Protein AF-A0A9E5RCG9-F1 (afdb_monomer_lite)

Secondary structure (DSSP, 8-state):
-HHHHHHHHHHHHHHHHHHHHHHHSPTT-STTHHHHHHHHHHHHHHSS-----TT----TTGGGGGS-THHHHHHHHHHHHTT-S-TTTTHHHH--B-TT--SSPPSS-----SB-TTSS-HHHHHHHHTTTGGGHHHHHHHHHHHHHHHHHHHHH-TT-HHHHHHHHHHHHT-HHHHHHTTSS-GGG-

pLDDT: mean 87.57, std 8.41, range [52.44, 97.81]

Sequence (189 aa):
MKTRAALLFLLLVYGALASFYATLTPVFEKPDEYLHFAFAMHLHETGQLPVQRAGELDHLAAQQGSQPPLYYGSLVLLWQLVGMREPGAGFQAQLAYNPHYNHTPSPWPDNENQFLRGRCDSACQKRAARPSGGGRWGHAFGALTLLAAFAAVRIAFPTRPNLALLSVLALSANPQFLHIATAVSNDIS

Foldseek 3Di:
DVLVVLLVVLLVLLVVLLLVLLVVAAQPQAPLQLLLLLQLVCCLVPVDQDDDDVPPQPRSNGPVSPPDCPLSVVLSVVCVVVVPDCQCQLSVLFQAADPPADPDDDPDPDPNGRTDPDSDDPVSSCSNCVSQVSLPVLSVLLSVVLVVQLVVCCVVCVPCSVVSSVSSNVQSPDPVNSNRSRGSDPVSD

Radius of gyration: 18.65 Å; chains: 1; bounding box: 50×34×46 Å

Structure (mmCIF, N/CA/C/O backbone):
data_AF-A0A9E5RCG9-F1
#
_entry.id   AF-A0A9E5RCG9-F1
#
loop_
_atom_site.group_PDB
_atom_site.id
_atom_site.type_symbol
_atom_site.label_atom_id
_atom_site.label_alt_id
_atom_site.label_comp_id
_atom_site.label_asym_id
_atom_site.label_entity_id
_atom_site.label_seq_id
_atom_site.pdbx_PDB_ins_code
_atom_site.Cartn_x
_atom_site.Cartn_y
_atom_site.Cartn_z
_atom_site.occupancy
_atom_site.B_iso_or_equiv
_atom_site.auth_seq_id
_atom_site.auth_comp_id
_atom_site.auth_asym_id
_atom_site.auth_atom_id
_atom_site.pdbx_PDB_model_num
ATOM 1 N N . MET A 1 1 ? -21.420 11.571 22.003 1.00 62.53 1 MET A N 1
ATOM 2 C CA . MET A 1 1 ? -20.232 12.436 21.787 1.00 62.53 1 MET A CA 1
ATOM 3 C C . MET A 1 1 ? -18.912 11.716 22.079 1.00 62.53 1 MET A C 1
ATOM 5 O O . MET A 1 1 ? -18.070 11.705 21.193 1.00 62.53 1 MET A O 1
ATOM 9 N N . LYS A 1 2 ? -18.746 11.037 23.228 1.00 85.06 2 LYS A N 1
ATOM 10 C CA . LYS A 1 2 ? -17.486 10.354 23.611 1.00 85.06 2 LYS A CA 1
ATOM 11 C C . LYS A 1 2 ? -16.959 9.326 22.588 1.00 85.06 2 LYS A C 1
ATOM 13 O O . LYS A 1 2 ? -15.793 9.382 22.228 1.00 85.06 2 LYS A O 1
ATOM 18 N N . THR A 1 3 ? -17.813 8.451 22.048 1.00 89.75 3 THR A N 1
ATOM 19 C CA . THR A 1 3 ? -17.394 7.408 21.084 1.00 89.75 3 THR A CA 1
ATOM 20 C C . THR A 1 3 ? -16.872 7.974 19.764 1.00 89.75 3 THR A C 1
ATOM 22 O O . THR A 1 3 ? -15.918 7.445 19.213 1.00 89.75 3 THR A O 1
ATOM 25 N N . ARG A 1 4 ? -17.469 9.066 19.264 1.00 92.62 4 ARG A N 1
ATOM 26 C CA . ARG A 1 4 ? -17.016 9.706 18.019 1.00 92.62 4 ARG A CA 1
ATOM 27 C C . ARG A 1 4 ? -15.642 10.344 18.201 1.00 92.62 4 ARG A C 1
ATOM 29 O O . ARG A 1 4 ? -14.783 10.144 17.358 1.00 92.62 4 ARG A O 1
ATOM 36 N N . ALA A 1 5 ? -15.429 11.048 19.315 1.00 94.81 5 ALA A N 1
ATOM 37 C CA . ALA A 1 5 ? -14.127 11.626 19.643 1.00 94.81 5 ALA A CA 1
ATOM 38 C C . ALA A 1 5 ? -13.049 10.541 19.810 1.00 94.81 5 ALA A C 1
ATOM 40 O O . ALA A 1 5 ? -11.957 10.686 19.276 1.00 94.81 5 ALA A O 1
ATOM 41 N N . ALA A 1 6 ? -13.379 9.428 20.476 1.00 95.50 6 ALA A N 1
ATOM 42 C CA . ALA A 1 6 ? -12.469 8.294 20.625 1.00 95.50 6 ALA A CA 1
ATOM 43 C C . ALA A 1 6 ? -12.123 7.635 19.280 1.00 95.50 6 ALA A C 1
ATOM 45 O O . ALA A 1 6 ? -10.958 7.365 19.019 1.00 95.50 6 ALA A O 1
ATOM 46 N N . LEU A 1 7 ? -13.111 7.421 18.405 1.00 96.12 7 LEU A N 1
ATOM 47 C CA . LEU A 1 7 ? -12.867 6.895 17.060 1.00 96.12 7 LEU A CA 1
ATOM 48 C C . LEU A 1 7 ? -11.964 7.834 16.254 1.00 96.12 7 LEU A C 1
ATOM 50 O O . LEU A 1 7 ? -11.007 7.381 15.638 1.00 96.12 7 LEU A O 1
ATOM 54 N N . LEU A 1 8 ? -12.240 9.140 16.291 1.00 96.81 8 LEU A N 1
ATOM 55 C CA . LEU A 1 8 ? -11.437 10.134 15.581 1.00 96.81 8 LEU A CA 1
ATOM 56 C C . LEU A 1 8 ? -9.991 10.141 16.092 1.00 96.81 8 LEU A C 1
ATOM 58 O O . LEU A 1 8 ? -9.061 10.147 15.295 1.00 96.81 8 LEU A O 1
ATOM 62 N N . PHE A 1 9 ? -9.804 10.062 17.411 1.00 96.75 9 PHE A N 1
ATOM 63 C CA . PHE A 1 9 ? -8.488 9.918 18.026 1.00 96.75 9 PHE A CA 1
ATOM 64 C C . PHE A 1 9 ? -7.760 8.658 17.537 1.00 96.75 9 PHE A C 1
ATOM 66 O O . PHE A 1 9 ? -6.611 8.752 17.118 1.00 96.75 9 PHE A O 1
ATOM 73 N N . LEU A 1 10 ? -8.425 7.499 17.516 1.00 96.81 10 LEU A N 1
ATOM 74 C CA . LEU A 1 10 ? -7.824 6.252 17.029 1.00 96.81 10 LEU A CA 1
ATOM 75 C C . LEU A 1 10 ? -7.449 6.318 15.542 1.00 96.81 10 LEU A C 1
ATOM 77 O O . LEU A 1 10 ? -6.392 5.825 15.164 1.00 96.81 10 LEU A O 1
ATOM 81 N N . LEU A 1 11 ? -8.265 6.964 14.706 1.00 96.62 11 LEU A N 1
ATOM 82 C CA . LEU A 1 11 ? -7.944 7.175 13.291 1.00 96.62 11 LEU A CA 1
ATOM 83 C C . LEU A 1 11 ? -6.739 8.106 13.104 1.00 96.62 11 LEU A C 1
ATOM 85 O O . LEU A 1 11 ? -5.924 7.872 12.214 1.00 96.62 11 LEU A O 1
ATOM 89 N N . LEU A 1 12 ? -6.593 9.132 13.949 1.00 95.94 12 LEU A N 1
ATOM 90 C CA . LEU A 1 12 ? -5.412 10.001 13.943 1.00 95.94 12 LEU A CA 1
ATOM 91 C C . LEU A 1 12 ? -4.154 9.246 14.385 1.00 95.94 12 LEU A C 1
ATOM 93 O O . LEU A 1 12 ? -3.110 9.389 13.752 1.00 95.94 12 LEU A O 1
ATOM 97 N N . VAL A 1 13 ? -4.256 8.414 15.427 1.00 95.94 13 VAL A N 1
ATOM 98 C CA . VAL A 1 13 ? -3.158 7.540 15.872 1.00 95.94 13 VAL A CA 1
ATOM 99 C C . VAL A 1 13 ? -2.763 6.567 14.763 1.00 95.94 13 VAL A C 1
ATOM 101 O O . VAL A 1 13 ? -1.582 6.469 14.441 1.00 95.94 13 VAL A O 1
ATOM 104 N N . TYR A 1 14 ? -3.736 5.909 14.129 1.00 95.44 14 TYR A N 1
ATOM 105 C CA . TYR A 1 14 ? -3.502 5.070 12.955 1.00 95.44 14 TYR A CA 1
ATOM 106 C C . TYR A 1 14 ? -2.780 5.847 11.850 1.00 95.44 14 TYR A C 1
ATOM 108 O O . TYR A 1 14 ? -1.752 5.391 11.366 1.00 95.44 14 TYR A O 1
ATOM 116 N N . GLY A 1 15 ? -3.270 7.035 11.483 1.00 92.81 15 GLY A N 1
ATOM 117 C CA . GLY A 1 15 ? -2.661 7.850 10.433 1.00 92.81 15 GLY A CA 1
ATOM 118 C C . GLY A 1 15 ? -1.212 8.232 10.746 1.00 92.81 15 GLY A C 1
ATOM 119 O O . GLY A 1 15 ? -0.364 8.191 9.853 1.00 92.81 15 GLY A O 1
ATOM 120 N N . ALA A 1 16 ? -0.906 8.548 12.007 1.00 92.81 16 ALA A N 1
ATOM 121 C CA . ALA A 1 16 ? 0.453 8.839 12.456 1.00 92.81 16 ALA A CA 1
ATOM 122 C C . ALA A 1 16 ? 1.361 7.600 12.387 1.00 92.81 16 ALA A C 1
ATOM 124 O O . ALA A 1 16 ? 2.457 7.677 11.833 1.00 92.81 16 ALA A O 1
ATOM 125 N N . LEU A 1 17 ? 0.893 6.454 12.891 1.00 92.94 17 LEU A N 1
ATOM 126 C CA . LEU A 1 17 ? 1.644 5.197 12.860 1.00 92.94 17 LEU A CA 1
ATOM 127 C C . LEU A 1 17 ? 1.865 4.705 11.429 1.00 92.94 17 LEU A C 1
ATOM 129 O O . LEU A 1 17 ? 2.992 4.389 11.066 1.00 92.94 17 LEU A O 1
ATOM 133 N N . ALA A 1 18 ? 0.827 4.692 10.597 1.00 89.38 18 ALA A N 1
ATOM 134 C CA . ALA A 1 18 ? 0.928 4.303 9.197 1.00 89.38 18 ALA A CA 1
ATOM 135 C C . ALA A 1 18 ? 1.913 5.217 8.449 1.00 89.38 18 ALA A C 1
ATOM 137 O O . ALA A 1 18 ? 2.819 4.732 7.779 1.00 89.38 18 ALA A O 1
ATOM 138 N N . SER A 1 19 ? 1.841 6.536 8.661 1.00 87.50 19 SER A N 1
ATOM 139 C CA . SER A 1 19 ? 2.808 7.473 8.069 1.00 87.50 19 SER A CA 1
ATOM 140 C C . SER A 1 19 ? 4.242 7.199 8.522 1.00 87.50 19 SER A C 1
ATOM 142 O O . SER A 1 19 ? 5.163 7.287 7.716 1.00 87.50 19 SER A O 1
ATOM 144 N N . PHE A 1 20 ? 4.442 6.830 9.788 1.00 88.44 20 PHE A N 1
ATOM 145 C CA . PHE A 1 20 ? 5.753 6.426 10.284 1.00 88.44 20 PHE A CA 1
ATOM 146 C C . PHE A 1 20 ? 6.250 5.150 9.584 1.00 88.44 20 PHE A C 1
ATOM 148 O O . PHE A 1 20 ? 7.341 5.160 9.014 1.00 88.44 20 PHE A O 1
ATOM 155 N N . TYR A 1 21 ? 5.428 4.097 9.507 1.00 86.88 21 TYR A N 1
ATOM 156 C CA . TYR A 1 21 ? 5.746 2.860 8.777 1.00 86.88 21 TYR A CA 1
ATOM 157 C C . TYR A 1 21 ? 6.054 3.102 7.293 1.00 86.88 21 TYR A C 1
ATOM 159 O O . TYR A 1 21 ? 7.003 2.527 6.760 1.00 86.88 21 TYR A O 1
ATOM 167 N N . ALA A 1 22 ? 5.317 4.005 6.642 1.00 83.94 22 ALA A N 1
ATOM 168 C CA . ALA A 1 22 ? 5.547 4.383 5.252 1.00 83.94 22 ALA A CA 1
ATOM 169 C C . ALA A 1 22 ? 6.943 4.989 5.018 1.00 83.94 22 ALA A C 1
ATOM 171 O O . ALA A 1 22 ? 7.461 4.895 3.908 1.00 83.94 22 ALA A O 1
ATOM 172 N N . THR A 1 23 ? 7.554 5.596 6.045 1.00 83.50 23 THR A N 1
ATOM 173 C CA . THR A 1 23 ? 8.919 6.148 5.977 1.00 83.50 23 THR A CA 1
ATOM 174 C C . THR A 1 23 ? 10.019 5.177 6.395 1.00 83.50 23 THR A C 1
ATOM 176 O O . THR A 1 23 ? 11.164 5.369 5.992 1.00 83.50 23 THR A O 1
ATOM 179 N N . LEU A 1 24 ? 9.694 4.154 7.193 1.00 86.31 24 LEU A N 1
ATOM 180 C CA . LEU A 1 24 ? 10.673 3.180 7.679 1.00 86.31 24 LEU A CA 1
ATOM 181 C C . LEU A 1 24 ? 11.081 2.183 6.599 1.00 86.31 24 LEU A C 1
ATOM 183 O O . LEU A 1 24 ? 12.259 1.857 6.476 1.00 86.31 24 LEU A O 1
ATOM 187 N N . THR A 1 25 ? 10.111 1.688 5.832 1.00 83.94 25 THR A N 1
ATOM 188 C CA . THR A 1 25 ? 10.390 0.734 4.759 1.00 83.94 25 THR A CA 1
ATOM 189 C C . THR A 1 25 ? 10.691 1.493 3.474 1.00 83.94 25 THR A C 1
ATOM 191 O O . THR A 1 25 ? 9.859 2.305 3.049 1.00 83.94 25 THR A O 1
ATOM 194 N N . PRO A 1 26 ? 11.846 1.253 2.834 1.00 84.12 26 PRO A N 1
ATOM 195 C CA . PRO A 1 26 ? 12.131 1.882 1.562 1.00 84.12 26 PRO A CA 1
ATOM 196 C C . PRO A 1 26 ? 11.082 1.516 0.505 1.00 84.12 26 PRO A C 1
ATOM 198 O O . PRO A 1 26 ? 10.460 0.458 0.551 1.00 84.12 26 PRO A O 1
ATOM 201 N N . VAL A 1 27 ? 10.868 2.423 -0.447 1.00 83.62 27 VAL A N 1
ATOM 202 C CA . VAL A 1 27 ? 9.924 2.203 -1.551 1.00 83.62 27 VAL A CA 1
ATOM 203 C C . VAL A 1 27 ? 10.305 0.930 -2.300 1.00 83.62 27 VAL A C 1
ATOM 205 O O . VAL A 1 27 ? 11.484 0.754 -2.599 1.00 83.62 27 VAL A O 1
ATOM 208 N N . PHE A 1 28 ? 9.307 0.109 -2.620 1.00 87.44 28 PHE A N 1
ATOM 209 C CA . PHE A 1 28 ? 9.414 -1.165 -3.331 1.00 87.44 28 PHE A CA 1
ATOM 210 C C . PHE A 1 28 ? 10.006 -2.331 -2.534 1.00 87.44 28 PHE A C 1
ATOM 212 O O . PHE A 1 28 ? 10.046 -3.433 -3.061 1.00 87.44 28 PHE A O 1
ATOM 219 N N . GLU A 1 29 ? 10.379 -2.127 -1.268 1.00 88.69 29 GLU A N 1
ATOM 220 C CA . GLU A 1 29 ? 10.846 -3.205 -0.376 1.00 88.69 29 GLU A CA 1
ATOM 221 C C . GLU A 1 29 ? 9.700 -3.890 0.384 1.00 88.69 29 GLU A C 1
ATOM 223 O O . GLU A 1 29 ? 9.903 -4.908 1.044 1.00 88.69 29 GLU A O 1
ATOM 228 N N . LYS A 1 30 ? 8.479 -3.337 0.337 1.00 88.69 30 LYS A N 1
ATOM 229 C CA . LYS A 1 30 ? 7.314 -4.036 0.892 1.00 88.69 30 LYS A CA 1
ATOM 230 C C . LYS A 1 30 ? 6.936 -5.222 0.002 1.00 88.69 30 LYS A C 1
ATOM 232 O O . LYS A 1 30 ? 7.131 -5.127 -1.213 1.00 88.69 30 LYS A O 1
ATOM 237 N N . PRO A 1 31 ? 6.353 -6.294 0.575 1.00 87.62 31 PRO A N 1
ATOM 238 C CA . PRO A 1 31 ? 5.983 -7.486 -0.181 1.00 87.62 31 PRO A CA 1
ATOM 239 C C . PRO A 1 31 ? 5.219 -7.138 -1.461 1.00 87.62 31 PRO A C 1
ATOM 241 O O . PRO A 1 31 ? 4.219 -6.422 -1.409 1.00 87.62 31 PRO A O 1
ATOM 244 N N . ASP A 1 32 ? 5.743 -7.608 -2.595 1.00 89.56 32 ASP A N 1
ATOM 245 C CA . ASP A 1 32 ? 5.192 -7.461 -3.948 1.00 89.56 32 ASP A CA 1
ATOM 246 C C . ASP A 1 32 ? 4.885 -6.023 -4.418 1.00 89.56 32 ASP A C 1
ATOM 248 O O . ASP A 1 32 ? 4.302 -5.825 -5.487 1.00 89.56 32 ASP A O 1
ATOM 252 N N . GLU A 1 33 ? 5.320 -4.994 -3.685 1.00 90.38 33 GLU A N 1
ATOM 253 C CA . GLU A 1 33 ? 4.922 -3.603 -3.929 1.00 90.38 33 GLU A CA 1
ATOM 254 C C . GLU A 1 33 ? 5.307 -3.130 -5.338 1.00 90.38 33 GLU A C 1
ATOM 256 O O . GLU A 1 33 ? 4.524 -2.466 -6.022 1.00 90.38 33 GLU A O 1
ATOM 261 N N . T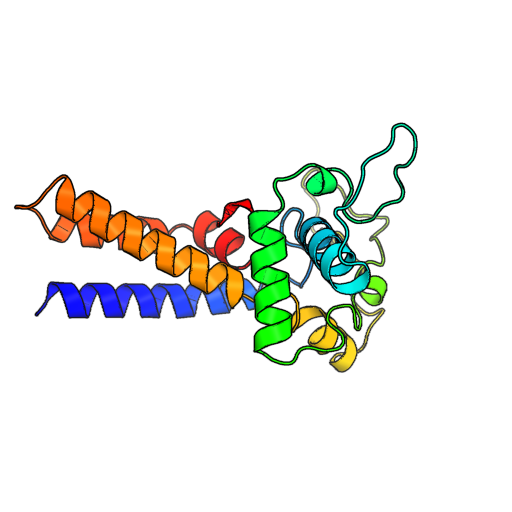YR A 1 34 ? 6.497 -3.509 -5.811 1.00 90.69 34 TYR A N 1
ATOM 262 C CA . TYR A 1 34 ? 6.958 -3.160 -7.155 1.00 90.69 34 TYR A CA 1
ATOM 263 C C . TYR A 1 34 ? 6.173 -3.866 -8.266 1.00 90.69 34 TYR A C 1
ATOM 265 O O . TYR A 1 34 ? 5.995 -3.286 -9.337 1.00 90.69 34 TYR A O 1
ATOM 273 N N . LEU A 1 35 ? 5.674 -5.081 -8.018 1.00 92.88 35 LEU A N 1
ATOM 274 C CA . LEU A 1 35 ? 4.880 -5.853 -8.977 1.00 92.88 35 LEU A CA 1
ATOM 275 C C . LEU A 1 35 ? 3.506 -5.210 -9.163 1.00 92.88 35 LEU A C 1
ATOM 277 O O . LEU A 1 35 ? 3.064 -4.969 -10.289 1.00 92.88 35 LEU A O 1
ATOM 281 N N . HIS A 1 36 ? 2.851 -4.867 -8.052 1.00 93.06 36 HIS A N 1
ATOM 282 C CA . HIS A 1 36 ? 1.572 -4.164 -8.075 1.00 93.06 36 HIS A CA 1
ATOM 283 C C . HIS A 1 36 ? 1.698 -2.778 -8.702 1.00 93.06 36 HIS A C 1
ATOM 285 O O . HIS A 1 36 ? 0.843 -2.349 -9.483 1.00 93.06 36 HIS A O 1
ATOM 291 N N . PHE A 1 37 ? 2.791 -2.083 -8.394 1.00 91.81 37 PHE A N 1
ATOM 292 C CA . PHE A 1 37 ? 3.094 -0.806 -9.010 1.00 91.81 37 PHE A CA 1
ATOM 293 C C . PHE A 1 37 ? 3.305 -0.942 -10.524 1.00 91.81 37 PHE A C 1
ATOM 295 O O . PHE A 1 37 ? 2.725 -0.172 -11.287 1.00 91.81 37 PHE A O 1
ATOM 302 N N . ALA A 1 38 ? 4.057 -1.953 -10.974 1.00 92.69 38 ALA A N 1
ATOM 303 C CA . ALA A 1 38 ? 4.258 -2.240 -12.392 1.00 92.69 38 ALA A CA 1
ATOM 304 C C . ALA A 1 38 ? 2.944 -2.558 -13.121 1.00 92.69 38 ALA A C 1
ATOM 306 O O . ALA A 1 38 ? 2.761 -2.115 -14.254 1.00 92.69 38 ALA A O 1
ATOM 307 N N . PHE A 1 39 ? 2.007 -3.264 -12.477 1.00 93.88 39 PHE A N 1
ATOM 308 C CA . PHE A 1 39 ? 0.662 -3.464 -13.023 1.00 93.88 39 PHE A CA 1
ATOM 309 C C . PHE A 1 39 ? -0.031 -2.120 -13.258 1.00 93.88 39 PHE A C 1
ATOM 311 O O . PHE A 1 39 ? -0.493 -1.844 -14.366 1.00 93.88 39 PHE A O 1
ATOM 318 N N . ALA A 1 40 ? -0.115 -1.275 -12.226 1.00 93.19 40 ALA A N 1
ATOM 319 C CA . ALA A 1 40 ? -0.795 0.013 -12.325 1.00 93.19 40 ALA A CA 1
ATOM 320 C C . ALA A 1 40 ? -0.133 0.938 -13.356 1.00 93.19 40 ALA A C 1
ATOM 322 O O . ALA A 1 40 ? -0.834 1.635 -14.086 1.00 93.19 40 ALA A O 1
ATOM 323 N N . MET A 1 41 ? 1.198 0.908 -13.468 1.00 92.12 41 MET A N 1
ATOM 324 C CA . MET A 1 41 ? 1.907 1.626 -14.526 1.00 92.12 41 MET A CA 1
ATOM 325 C C . MET A 1 41 ? 1.536 1.116 -15.916 1.00 92.12 41 MET A C 1
ATOM 327 O O . MET A 1 41 ? 1.175 1.925 -16.763 1.00 92.12 41 MET A O 1
ATOM 331 N N . HIS A 1 42 ? 1.563 -0.201 -16.141 1.00 93.12 42 HIS A N 1
ATOM 332 C CA . HIS A 1 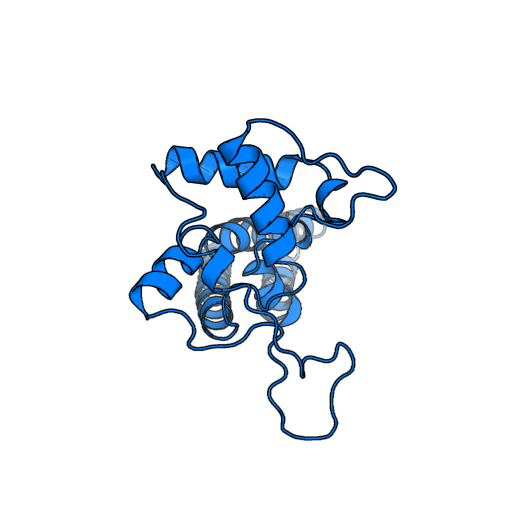42 ? 1.182 -0.782 -17.428 1.00 93.12 42 HIS A CA 1
ATOM 333 C C . HIS A 1 42 ? -0.240 -0.365 -17.821 1.00 93.12 42 HIS A C 1
ATOM 335 O O . HIS A 1 42 ? -0.474 0.059 -18.953 1.00 93.12 42 HIS A O 1
ATOM 341 N N . LEU A 1 43 ? -1.172 -0.410 -16.865 1.00 94.44 43 LEU A N 1
ATOM 342 C CA . LEU A 1 43 ? -2.548 0.031 -17.070 1.00 94.44 43 LEU A CA 1
ATOM 343 C C . LEU A 1 43 ? -2.640 1.533 -17.381 1.00 94.44 43 LEU A C 1
ATOM 345 O O . LEU A 1 43 ? -3.391 1.921 -18.272 1.00 94.44 43 LEU A O 1
ATOM 349 N N . HIS A 1 44 ? -1.880 2.378 -16.680 1.00 93.31 44 HIS A N 1
ATOM 350 C CA . HIS A 1 44 ? -1.839 3.823 -16.925 1.00 93.31 44 HIS A CA 1
ATOM 351 C C . HIS A 1 44 ? -1.264 4.167 -18.308 1.00 93.31 44 HIS A C 1
ATOM 353 O O . HIS A 1 44 ? -1.792 5.040 -18.991 1.00 93.31 44 HIS A O 1
ATOM 359 N N . GLU A 1 45 ? -0.184 3.500 -18.714 1.00 91.94 45 GLU A N 1
ATOM 360 C CA . GLU A 1 45 ? 0.548 3.787 -19.953 1.00 91.94 45 GLU A CA 1
ATOM 361 C C . GLU A 1 45 ? -0.161 3.248 -21.198 1.00 91.94 45 GLU A C 1
ATOM 363 O O . GLU A 1 45 ? -0.172 3.907 -22.237 1.00 91.94 45 GLU A O 1
ATOM 368 N N . THR A 1 46 ? -0.755 2.056 -21.109 1.00 93.38 46 THR A N 1
ATOM 369 C CA . THR A 1 46 ? -1.312 1.352 -22.276 1.00 93.38 46 THR A CA 1
ATOM 370 C C . THR A 1 46 ? -2.838 1.355 -22.321 1.00 93.38 46 THR A C 1
ATOM 372 O O . THR A 1 46 ? -3.420 1.127 -23.382 1.00 93.38 46 THR A O 1
ATOM 375 N N . GLY A 1 47 ? -3.504 1.569 -21.182 1.00 93.69 47 GLY A N 1
ATOM 376 C CA . GLY A 1 47 ? -4.943 1.341 -21.035 1.00 93.69 47 GLY A CA 1
ATOM 377 C C . GLY A 1 47 ? -5.349 -0.137 -21.097 1.00 93.69 47 GLY A C 1
ATOM 378 O O . GLY A 1 47 ? -6.540 -0.435 -21.176 1.00 93.69 47 GLY A O 1
ATOM 379 N N . GLN A 1 48 ? -4.387 -1.064 -21.084 1.00 94.00 48 GLN A N 1
ATOM 380 C CA . GLN A 1 48 ? -4.610 -2.503 -21.202 1.00 94.00 48 GLN A CA 1
ATOM 381 C C . GLN A 1 48 ? -4.250 -3.224 -19.901 1.00 94.00 48 GLN A C 1
ATOM 383 O O . GLN A 1 48 ? -3.498 -2.723 -19.064 1.00 94.00 48 GLN A O 1
ATOM 388 N N . LEU A 1 49 ? -4.823 -4.414 -19.716 1.00 93.81 49 LEU A N 1
ATOM 389 C CA . LEU A 1 49 ? -4.460 -5.290 -18.606 1.00 93.81 49 LEU A CA 1
ATOM 390 C C . LEU A 1 49 ? -3.172 -6.049 -18.951 1.00 93.81 49 LEU A C 1
ATOM 392 O O . LEU A 1 49 ? -3.058 -6.526 -20.084 1.00 93.81 49 LEU A O 1
ATOM 396 N N . PRO A 1 50 ? -2.245 -6.233 -17.992 1.00 90.69 50 PRO A N 1
ATOM 397 C CA . PRO A 1 50 ? -1.117 -7.133 -18.178 1.00 90.69 50 PRO A CA 1
ATOM 398 C C . PRO A 1 50 ? -1.613 -8.539 -18.529 1.00 90.69 50 PRO A C 1
ATOM 400 O O . PRO A 1 50 ? -2.449 -9.108 -17.829 1.00 90.69 50 PRO A O 1
ATOM 403 N N . VAL A 1 51 ? -1.087 -9.115 -19.607 1.00 85.69 51 VAL A N 1
ATOM 404 C CA . VAL A 1 51 ? -1.403 -10.487 -20.017 1.00 85.69 51 VAL A CA 1
ATOM 405 C C . VAL A 1 51 ? -0.209 -11.368 -19.694 1.00 85.69 51 VAL A C 1
ATOM 407 O O . VAL A 1 51 ? 0.866 -11.181 -20.258 1.00 85.69 51 VAL A O 1
ATOM 410 N N . GLN A 1 52 ? -0.397 -12.347 -18.811 1.00 83.12 52 GLN A N 1
ATOM 411 C CA . GLN A 1 52 ? 0.605 -13.387 -18.592 1.00 83.12 52 GLN A CA 1
ATOM 412 C C . GLN A 1 52 ? 0.531 -14.405 -19.732 1.00 83.12 52 GLN A C 1
ATOM 414 O O . GLN A 1 52 ? -0.519 -15.008 -19.965 1.00 83.12 52 GLN A O 1
ATOM 419 N N . ARG A 1 53 ? 1.643 -14.603 -20.446 1.00 81.69 53 ARG A N 1
ATOM 420 C CA . ARG A 1 53 ? 1.775 -15.650 -21.465 1.00 81.69 53 ARG A CA 1
ATOM 421 C C . ARG A 1 53 ? 2.746 -16.715 -20.985 1.00 81.69 53 ARG A C 1
ATOM 423 O O . ARG A 1 53 ? 3.773 -16.411 -20.384 1.00 81.69 53 ARG A O 1
ATOM 430 N N . ALA A 1 54 ? 2.427 -17.974 -21.268 1.00 80.31 54 ALA A N 1
ATOM 431 C CA . ALA A 1 54 ? 3.327 -19.077 -20.962 1.00 80.31 54 ALA A CA 1
ATOM 432 C C . ALA A 1 54 ? 4.670 -18.870 -21.685 1.00 80.31 54 ALA A C 1
ATOM 434 O O . ALA A 1 54 ? 4.696 -18.717 -22.904 1.00 80.31 54 ALA A O 1
ATOM 435 N N . GLY A 1 55 ? 5.768 -18.858 -20.926 1.00 76.75 55 GLY A N 1
ATOM 436 C CA . GLY A 1 55 ? 7.120 -18.629 -21.446 1.00 76.75 55 GLY A CA 1
ATOM 437 C C . GLY A 1 55 ? 7.569 -17.162 -21.501 1.00 76.75 55 GLY A C 1
ATOM 438 O O . GLY A 1 55 ? 8.753 -16.927 -21.712 1.00 76.75 55 GLY A O 1
ATOM 439 N N . GLU A 1 56 ? 6.684 -16.187 -21.255 1.00 75.69 56 GLU A N 1
ATOM 440 C CA . GLU A 1 56 ? 7.037 -14.762 -21.131 1.00 75.69 56 GLU A CA 1
ATOM 441 C C . GLU A 1 56 ? 7.127 -14.383 -19.644 1.00 75.69 56 GLU A C 1
ATOM 443 O O . GLU A 1 56 ? 6.136 -14.001 -19.023 1.00 75.69 56 GLU A O 1
ATOM 448 N N . LEU A 1 57 ? 8.320 -14.516 -19.055 1.00 68.50 57 LEU A N 1
ATOM 449 C CA . LEU A 1 57 ? 8.567 -14.199 -17.637 1.00 68.50 57 LEU A CA 1
ATOM 450 C C . LEU A 1 57 ? 9.005 -12.742 -17.400 1.00 68.50 57 LEU A C 1
ATOM 452 O O . LEU A 1 57 ? 9.130 -12.321 -16.253 1.00 68.50 57 LEU A O 1
ATOM 456 N N . ASP A 1 58 ? 9.210 -11.965 -18.466 1.00 73.50 58 ASP A N 1
ATOM 457 C CA . ASP A 1 58 ? 9.884 -10.661 -18.390 1.00 73.50 58 ASP A CA 1
ATOM 458 C C . ASP A 1 58 ? 8.954 -9.493 -18.021 1.00 73.50 58 ASP A C 1
ATOM 460 O O . ASP A 1 58 ? 9.419 -8.385 -17.744 1.00 73.50 58 ASP A O 1
ATOM 464 N N . HIS A 1 59 ? 7.631 -9.695 -18.014 1.00 81.62 59 HIS A N 1
ATOM 465 C CA . HIS A 1 59 ? 6.713 -8.618 -17.651 1.00 81.62 59 HIS A CA 1
ATOM 466 C C . HIS A 1 59 ? 6.844 -8.290 -16.159 1.00 81.62 59 HIS A C 1
ATOM 468 O O . HIS A 1 59 ? 6.590 -9.137 -15.308 1.00 81.62 59 HIS A O 1
ATOM 474 N N . LEU A 1 60 ? 7.146 -7.031 -15.826 1.00 87.50 60 LEU A N 1
ATOM 475 C CA . LEU A 1 60 ? 7.441 -6.610 -14.448 1.00 87.50 60 LEU A CA 1
ATOM 476 C C . LEU A 1 60 ? 6.296 -6.820 -13.452 1.00 87.50 60 LEU A C 1
ATOM 478 O O . LEU A 1 60 ? 6.559 -6.969 -12.270 1.00 87.50 60 LEU A O 1
ATOM 482 N N . ALA A 1 61 ? 5.037 -6.844 -13.895 1.00 88.31 61 ALA A N 1
ATOM 483 C CA . ALA A 1 61 ? 3.913 -7.205 -13.020 1.00 88.31 61 ALA A CA 1
ATOM 484 C C . ALA A 1 61 ? 3.916 -8.693 -12.602 1.00 88.31 61 ALA A C 1
ATOM 486 O O . ALA A 1 61 ? 3.252 -9.048 -11.631 1.00 88.31 61 ALA A O 1
ATOM 487 N N . ALA A 1 62 ? 4.645 -9.554 -13.325 1.00 89.25 62 ALA A N 1
ATOM 488 C CA . ALA A 1 62 ? 4.796 -10.988 -13.079 1.00 89.25 62 ALA A CA 1
ATOM 489 C C . ALA A 1 62 ? 3.467 -11.663 -12.681 1.00 89.25 62 ALA A C 1
ATOM 491 O O . ALA A 1 62 ? 2.441 -11.445 -13.335 1.00 89.25 62 ALA A O 1
ATOM 492 N N . GLN A 1 63 ? 3.468 -12.430 -11.582 1.00 87.12 63 GLN A N 1
ATOM 493 C CA . GLN A 1 63 ? 2.278 -13.100 -11.051 1.00 87.12 63 GLN A CA 1
ATOM 494 C C . GLN A 1 63 ? 1.125 -12.145 -10.714 1.00 87.12 63 GLN A C 1
ATOM 496 O O . GLN A 1 63 ? -0.035 -12.542 -10.786 1.00 87.12 63 GLN A O 1
ATOM 501 N N . GLN A 1 64 ? 1.401 -10.875 -10.401 1.00 89.81 64 GLN A N 1
ATOM 502 C CA . GLN A 1 64 ? 0.346 -9.922 -10.063 1.00 89.81 64 GLN A CA 1
ATOM 503 C C . GLN A 1 64 ? -0.484 -9.528 -11.291 1.00 89.81 64 GLN A C 1
ATOM 505 O O . GLN A 1 64 ? -1.613 -9.067 -11.141 1.00 89.81 64 GLN A O 1
ATOM 510 N N . GLY A 1 65 ? 0.006 -9.798 -12.509 1.00 89.25 65 GLY A N 1
ATOM 511 C CA . GLY A 1 65 ? -0.728 -9.585 -13.759 1.00 89.25 65 GLY A CA 1
ATOM 512 C C . GLY A 1 65 ? -2.054 -10.351 -13.867 1.00 89.25 65 GLY A C 1
ATOM 513 O O . GLY A 1 65 ? -2.919 -9.951 -14.634 1.00 89.25 65 GLY A O 1
ATOM 514 N N . SER A 1 66 ? -2.245 -11.430 -13.098 1.00 89.81 66 SER A N 1
ATOM 515 C CA . SER A 1 66 ? -3.491 -12.215 -13.098 1.00 89.81 66 SER A CA 1
ATOM 516 C C . SER A 1 66 ? -4.494 -11.746 -12.046 1.00 89.81 66 SER A C 1
ATOM 518 O O . SER A 1 66 ? -5.594 -12.292 -11.969 1.00 89.81 66 SER A O 1
ATOM 520 N N . GLN A 1 67 ? -4.125 -10.771 -11.211 1.00 92.31 67 GLN A N 1
ATOM 521 C CA . GLN A 1 67 ? -5.015 -10.258 -10.178 1.00 92.31 67 GLN A CA 1
ATOM 522 C C . GLN A 1 67 ? -6.167 -9.444 -10.786 1.00 92.31 67 GLN A C 1
ATOM 524 O O . GLN A 1 67 ? -5.990 -8.791 -11.820 1.00 92.31 67 GLN A O 1
ATOM 529 N N . PRO A 1 68 ? -7.343 -9.413 -10.130 1.00 9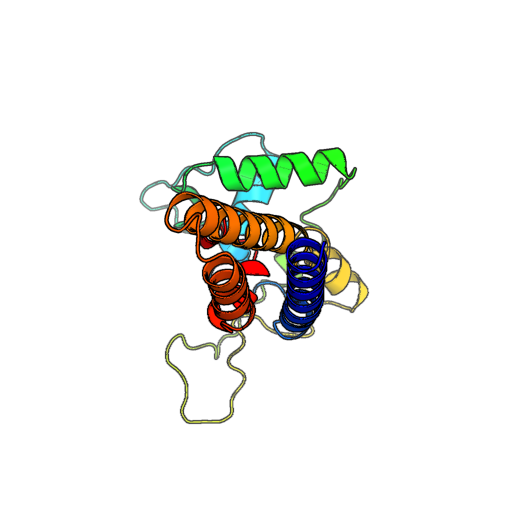3.62 68 PRO A N 1
ATOM 530 C CA . PRO A 1 68 ? -8.454 -8.574 -10.557 1.00 93.62 68 PRO A CA 1
ATOM 531 C C . PRO A 1 68 ? -8.062 -7.089 -10.667 1.00 93.62 68 PRO A C 1
ATOM 533 O O . PRO A 1 68 ? -7.371 -6.559 -9.793 1.00 93.62 68 PRO A O 1
ATOM 536 N N . PRO A 1 69 ? -8.541 -6.367 -11.696 1.00 93.38 69 PRO A N 1
ATOM 537 C CA . PRO A 1 69 ? -7.994 -5.059 -12.047 1.00 93.38 69 PRO A CA 1
ATOM 538 C C . PRO A 1 69 ? -8.486 -3.899 -11.170 1.00 93.38 69 PRO A C 1
ATOM 540 O O . PRO A 1 69 ? -7.979 -2.788 -11.303 1.00 93.38 69 PRO A O 1
ATOM 543 N N . LEU A 1 70 ? -9.484 -4.117 -10.303 1.00 92.81 70 LEU A N 1
ATOM 544 C CA . LEU A 1 70 ? -10.195 -3.038 -9.604 1.00 92.81 70 LEU A CA 1
ATOM 545 C C . LEU A 1 70 ? -9.256 -2.165 -8.761 1.00 92.81 70 LEU A C 1
ATOM 547 O O . LEU A 1 70 ? -9.320 -0.938 -8.844 1.00 92.81 70 LEU A O 1
ATOM 551 N N . TYR A 1 71 ? -8.365 -2.798 -7.995 1.00 91.25 71 TYR A N 1
ATOM 552 C CA . TYR A 1 71 ? -7.386 -2.097 -7.168 1.00 91.25 71 TYR A CA 1
ATOM 553 C C . TYR A 1 71 ? -6.501 -1.177 -8.020 1.00 91.25 71 TYR A C 1
ATOM 555 O O . TYR A 1 71 ? -6.449 0.034 -7.795 1.00 91.25 71 TYR A O 1
ATOM 563 N N . TYR A 1 72 ? -5.881 -1.730 -9.061 1.00 92.31 72 TYR A N 1
ATOM 564 C CA . TYR A 1 72 ? -4.976 -0.993 -9.942 1.00 92.31 72 TYR A CA 1
ATOM 565 C C . TYR A 1 72 ? -5.699 0.111 -10.714 1.00 92.31 72 TYR A C 1
ATOM 567 O O . TYR A 1 72 ? -5.183 1.218 -10.828 1.00 92.31 72 TYR A O 1
ATOM 575 N N . GLY A 1 73 ? -6.921 -0.149 -11.184 1.00 93.38 73 GLY A N 1
ATOM 576 C CA . GLY A 1 73 ? -7.757 0.853 -11.839 1.00 93.38 73 GLY A CA 1
ATOM 577 C C . GLY A 1 73 ? -8.084 2.031 -10.919 1.00 93.38 73 GLY A C 1
ATOM 578 O O . GLY A 1 73 ? -8.005 3.180 -11.347 1.00 93.38 73 GLY A O 1
ATOM 579 N N . SER A 1 74 ? -8.375 1.770 -9.640 1.00 90.69 74 SER A N 1
ATOM 580 C CA . SER A 1 74 ? -8.606 2.826 -8.643 1.00 90.69 74 SER A CA 1
ATOM 581 C C . SER A 1 74 ? -7.347 3.660 -8.369 1.00 90.69 74 SER A C 1
ATOM 583 O O . SER A 1 74 ? -7.420 4.886 -8.240 1.00 90.69 74 SER A O 1
ATOM 585 N N . LEU A 1 75 ? -6.176 3.014 -8.369 1.00 90.00 75 LEU A N 1
ATOM 586 C CA . LEU A 1 75 ? -4.881 3.672 -8.221 1.00 90.00 75 LEU A CA 1
ATOM 587 C C . LEU A 1 75 ? -4.589 4.598 -9.410 1.00 90.00 75 LEU A C 1
ATOM 589 O O . LEU A 1 75 ? -4.296 5.778 -9.205 1.00 90.00 75 LEU A O 1
ATOM 593 N N . VAL A 1 76 ? -4.757 4.092 -10.637 1.00 92.06 76 VAL A N 1
ATOM 594 C CA . VAL A 1 76 ? -4.610 4.863 -11.883 1.00 92.06 76 VAL A CA 1
ATOM 595 C C . VAL A 1 76 ? -5.587 6.037 -11.927 1.00 92.06 76 VAL A C 1
ATOM 597 O O . VAL A 1 76 ? -5.188 7.155 -12.254 1.00 92.06 76 VAL A O 1
ATOM 600 N N . LEU A 1 77 ? -6.847 5.821 -11.538 1.00 91.25 77 LEU A N 1
ATOM 601 C CA . LEU A 1 77 ? -7.842 6.888 -11.461 1.00 91.25 77 LEU A CA 1
ATOM 602 C C . LEU A 1 77 ? -7.394 7.997 -10.503 1.00 91.25 77 LEU A C 1
ATOM 604 O O . LEU A 1 77 ? -7.506 9.171 -10.847 1.00 91.25 77 LEU A O 1
ATOM 608 N N . LEU A 1 78 ? -6.840 7.672 -9.329 1.00 88.12 78 LEU A N 1
ATOM 609 C CA . LEU A 1 78 ? -6.318 8.725 -8.454 1.00 88.12 78 LEU A CA 1
ATOM 610 C C . LEU A 1 78 ? -5.171 9.479 -9.095 1.00 88.12 78 LEU A C 1
ATOM 612 O O . LEU A 1 78 ? -5.157 10.701 -8.995 1.00 88.12 78 LEU A O 1
ATOM 616 N N . TRP A 1 79 ? -4.211 8.786 -9.713 1.00 90.31 79 TRP A N 1
ATOM 617 C CA . TRP A 1 79 ? -3.096 9.447 -10.390 1.00 90.31 79 TRP A CA 1
ATOM 618 C C . TRP A 1 79 ? -3.608 10.483 -11.387 1.00 90.31 79 TRP A C 1
ATOM 620 O O . TRP A 1 79 ? -3.161 11.629 -11.354 1.00 90.31 79 TRP A O 1
ATOM 630 N N . GLN A 1 80 ? -4.625 10.130 -12.172 1.00 90.19 80 GLN A N 1
ATOM 631 C CA . GLN A 1 80 ? -5.288 11.055 -13.089 1.00 90.19 80 GLN A CA 1
ATOM 632 C C . GLN A 1 80 ? -5.976 12.215 -12.351 1.00 90.19 80 GLN A C 1
ATOM 634 O O . GLN A 1 80 ? -5.757 13.376 -12.701 1.00 90.19 80 GLN A O 1
ATOM 639 N N . LEU A 1 81 ? -6.748 11.934 -11.294 1.00 90.06 81 LEU A N 1
ATOM 640 C CA . LEU A 1 81 ? -7.461 12.952 -10.508 1.00 90.06 81 LEU A CA 1
ATOM 641 C C . LEU A 1 81 ? -6.523 13.950 -9.814 1.00 90.06 81 LEU A C 1
ATOM 643 O O . LEU A 1 81 ? -6.862 15.125 -9.691 1.00 90.06 81 LEU A O 1
ATOM 647 N N . VAL A 1 82 ? -5.339 13.512 -9.377 1.00 86.94 82 VAL A N 1
ATOM 648 C CA . VAL A 1 82 ? -4.326 14.388 -8.759 1.00 86.94 82 VAL A CA 1
ATOM 649 C C . VAL A 1 82 ? -3.364 15.008 -9.780 1.00 86.94 82 VAL A C 1
ATOM 651 O O . VAL A 1 82 ? -2.397 15.664 -9.389 1.00 86.94 82 VAL A O 1
ATOM 654 N N . GLY A 1 83 ? -3.605 14.810 -11.081 1.00 86.94 83 GLY A N 1
ATOM 655 C CA . GLY A 1 83 ? -2.801 15.383 -12.161 1.00 86.94 83 GLY A CA 1
ATOM 656 C C . GLY A 1 83 ? -1.386 14.806 -12.264 1.00 86.94 83 GLY A C 1
ATOM 657 O O . GLY A 1 83 ? -0.462 15.500 -12.697 1.00 86.94 83 GLY A O 1
ATOM 658 N N . MET A 1 84 ? -1.184 13.558 -11.842 1.00 86.12 84 MET A N 1
ATOM 659 C CA . MET A 1 84 ? 0.098 12.867 -11.928 1.00 86.12 84 MET A CA 1
ATOM 660 C C . MET A 1 84 ? 0.349 12.394 -13.360 1.00 86.12 84 MET A C 1
ATOM 662 O O . MET A 1 84 ? -0.290 11.467 -13.836 1.00 86.12 84 MET A O 1
ATOM 666 N N . ARG A 1 85 ? 1.292 13.052 -14.040 1.00 80.75 85 ARG A N 1
ATOM 667 C CA . ARG A 1 85 ? 1.595 12.793 -15.457 1.00 80.75 85 ARG A CA 1
ATOM 668 C C . ARG A 1 85 ? 2.580 11.647 -15.679 1.00 80.75 85 ARG A C 1
ATOM 670 O O . ARG A 1 85 ? 2.432 10.903 -16.632 1.00 80.75 85 ARG A O 1
ATOM 677 N N . GLU A 1 86 ? 3.563 11.517 -14.790 1.00 84.00 86 GLU A N 1
ATOM 678 C CA . GLU A 1 86 ? 4.704 10.603 -14.949 1.00 84.00 86 GLU A CA 1
ATOM 679 C C . GLU A 1 86 ? 4.842 9.686 -13.720 1.00 84.00 86 GLU A C 1
ATOM 681 O O . GLU A 1 86 ? 5.794 9.833 -12.943 1.00 84.00 86 GLU A O 1
ATOM 686 N N . PRO A 1 87 ? 3.883 8.773 -13.470 1.00 83.31 87 PRO A N 1
ATOM 687 C CA . PRO A 1 87 ? 3.948 7.884 -12.315 1.00 83.31 87 PRO A CA 1
ATOM 688 C C . PRO A 1 87 ? 5.161 6.938 -12.366 1.00 83.31 87 PRO A C 1
ATOM 690 O O . PRO A 1 87 ? 5.670 6.556 -11.323 1.00 83.31 87 PRO A O 1
ATOM 693 N N . GLY A 1 88 ? 5.705 6.615 -13.543 1.00 83.94 88 GLY A N 1
ATOM 694 C CA . GLY A 1 88 ? 6.895 5.762 -13.663 1.00 83.94 88 GLY A CA 1
ATOM 695 C C . GLY A 1 88 ? 8.241 6.452 -13.441 1.00 83.94 88 GLY A C 1
ATOM 696 O O . GLY A 1 88 ? 9.288 5.798 -13.485 1.00 83.94 88 GLY A O 1
ATOM 697 N N . ALA A 1 89 ? 8.262 7.765 -13.191 1.00 84.25 89 ALA A N 1
ATOM 698 C CA . ALA A 1 89 ? 9.506 8.520 -13.087 1.00 84.25 89 ALA A CA 1
ATOM 699 C C . ALA A 1 89 ? 10.402 8.011 -11.943 1.00 84.25 89 ALA A C 1
ATOM 701 O O . ALA A 1 89 ? 10.115 8.192 -10.761 1.00 84.25 89 ALA A O 1
ATOM 702 N N . GLY A 1 90 ? 11.550 7.429 -12.301 1.00 81.25 90 GLY A N 1
ATOM 703 C CA . GLY A 1 90 ? 12.516 6.884 -11.344 1.00 81.25 90 GLY A CA 1
ATOM 704 C C . GLY A 1 90 ? 12.219 5.459 -10.874 1.00 81.25 90 GLY A C 1
ATOM 705 O O . GLY A 1 90 ? 13.028 4.930 -10.119 1.00 81.25 90 GLY A O 1
ATOM 706 N N . PHE A 1 91 ? 11.136 4.823 -11.339 1.00 86.31 91 PHE A N 1
ATOM 707 C CA . PHE A 1 91 ? 10.786 3.440 -10.995 1.00 86.31 91 PHE A CA 1
ATOM 708 C C . PHE A 1 91 ? 11.909 2.460 -11.349 1.00 86.31 91 PHE A C 1
ATOM 710 O O . PHE A 1 91 ? 12.469 1.814 -10.470 1.00 86.31 91 PHE A O 1
ATOM 717 N N . GLN A 1 92 ? 12.326 2.437 -12.617 1.00 85.81 92 GLN A N 1
ATOM 718 C CA . GLN A 1 92 ? 13.380 1.537 -13.107 1.00 85.81 92 GLN A CA 1
ATOM 719 C C . GLN A 1 92 ? 14.713 1.720 -12.367 1.00 85.81 92 GLN A C 1
ATOM 721 O O . GLN A 1 92 ? 15.421 0.757 -12.094 1.00 85.81 92 GLN A O 1
ATOM 726 N N . ALA A 1 93 ? 15.043 2.957 -11.982 1.00 84.75 93 ALA A N 1
ATOM 727 C CA . ALA A 1 93 ? 16.266 3.254 -11.240 1.00 84.75 93 ALA A CA 1
ATOM 728 C C . ALA A 1 93 ? 16.255 2.698 -9.802 1.00 84.75 93 ALA A C 1
ATOM 730 O O . ALA A 1 93 ? 17.324 2.560 -9.208 1.00 84.75 93 ALA A O 1
ATOM 731 N N . GLN A 1 94 ? 15.075 2.394 -9.244 1.00 84.94 94 GLN A N 1
ATOM 732 C CA . GLN A 1 94 ? 14.934 1.726 -7.946 1.00 84.94 94 GLN A CA 1
ATOM 733 C C . GLN A 1 94 ? 15.025 0.201 -8.055 1.00 84.94 94 GLN A C 1
ATOM 735 O O . GLN A 1 94 ? 15.353 -0.429 -7.062 1.00 84.94 94 GLN A O 1
ATOM 740 N N . LEU A 1 95 ? 14.786 -0.400 -9.226 1.00 88.06 95 LEU A N 1
ATOM 741 C CA . LEU A 1 95 ? 14.738 -1.862 -9.390 1.00 88.06 95 LEU A CA 1
ATOM 742 C C . LEU A 1 95 ? 16.105 -2.505 -9.666 1.00 88.06 95 LEU A C 1
ATOM 744 O O . LEU A 1 95 ? 16.199 -3.583 -10.254 1.00 88.06 95 LEU A O 1
ATOM 748 N N . ALA A 1 96 ? 17.194 -1.857 -9.253 1.00 88.75 96 ALA A N 1
ATOM 749 C CA . ALA A 1 96 ? 18.520 -2.451 -9.341 1.00 88.75 96 ALA A CA 1
ATOM 750 C C . ALA A 1 96 ? 18.631 -3.587 -8.315 1.00 88.75 96 ALA A C 1
ATOM 752 O O . ALA A 1 96 ? 18.881 -3.326 -7.143 1.00 88.75 96 ALA A O 1
ATOM 753 N N . TYR A 1 97 ? 18.436 -4.831 -8.750 1.00 89.06 97 TYR A N 1
ATOM 754 C CA . TYR A 1 97 ? 18.412 -5.997 -7.866 1.00 89.06 97 TYR A CA 1
ATOM 755 C C . TYR A 1 97 ? 19.712 -6.154 -7.066 1.00 89.06 97 TYR A C 1
ATOM 757 O O . TYR A 1 97 ? 20.809 -5.972 -7.604 1.00 89.06 97 TYR A O 1
ATOM 765 N N . ASN A 1 98 ? 19.587 -6.495 -5.784 1.00 90.06 98 ASN A N 1
ATOM 766 C CA . ASN A 1 98 ? 20.704 -6.824 -4.910 1.00 90.06 98 ASN A CA 1
ATOM 767 C C . ASN A 1 98 ? 21.150 -8.280 -5.154 1.00 90.06 98 ASN A C 1
ATOM 769 O O . ASN A 1 98 ? 20.405 -9.197 -4.817 1.00 90.06 98 ASN A O 1
ATOM 773 N N . PRO A 1 99 ? 22.366 -8.536 -5.682 1.00 89.06 99 PRO A N 1
ATOM 774 C CA . PRO A 1 99 ? 22.847 -9.898 -5.943 1.00 89.06 99 PRO A CA 1
ATOM 775 C C . PRO A 1 99 ? 22.973 -10.772 -4.690 1.00 89.06 99 PRO A C 1
ATOM 777 O O . PRO A 1 99 ? 23.076 -11.989 -4.808 1.00 89.06 99 PRO A O 1
ATOM 780 N N . HIS A 1 100 ? 23.000 -10.151 -3.509 1.00 87.00 100 HIS A N 1
ATOM 781 C CA . HIS A 1 100 ? 23.111 -10.821 -2.216 1.00 87.00 100 HIS A CA 1
ATOM 782 C C . HIS A 1 100 ? 21.764 -10.986 -1.504 1.00 87.00 100 HIS A C 1
ATOM 784 O O . HIS A 1 100 ? 21.727 -11.585 -0.435 1.00 87.00 100 HIS A O 1
ATOM 790 N N . TYR A 1 101 ? 20.667 -10.476 -2.075 1.00 86.94 101 TYR A N 1
ATOM 791 C CA . TYR A 1 101 ? 19.346 -10.648 -1.483 1.00 86.94 101 TYR A CA 1
ATOM 792 C C . TYR A 1 101 ? 18.954 -12.125 -1.447 1.00 86.94 101 TYR A C 1
ATOM 794 O O . TYR A 1 101 ? 19.091 -12.848 -2.439 1.00 86.94 101 TYR A O 1
ATOM 802 N N . ASN A 1 102 ? 18.424 -12.550 -0.304 1.00 83.25 102 ASN A N 1
ATOM 803 C CA . ASN A 1 102 ? 17.944 -13.899 -0.094 1.00 83.25 102 ASN A CA 1
ATOM 804 C C . ASN A 1 102 ? 16.539 -13.865 0.519 1.00 83.25 102 ASN A C 1
ATOM 806 O O . ASN A 1 102 ? 16.270 -13.133 1.464 1.00 83.25 102 ASN A O 1
ATOM 810 N N . HIS A 1 103 ? 15.635 -14.694 -0.002 1.00 78.62 103 HIS A N 1
ATOM 811 C CA . HIS A 1 103 ? 14.272 -14.805 0.521 1.00 78.62 103 HIS A CA 1
ATOM 812 C C . HIS A 1 103 ? 14.215 -15.489 1.894 1.00 78.62 103 HIS A C 1
ATOM 814 O O . HIS A 1 103 ? 13.198 -15.415 2.585 1.00 78.62 103 HIS A O 1
ATOM 820 N N . THR A 1 104 ? 15.283 -16.183 2.289 1.00 80.00 104 THR A N 1
ATOM 821 C CA . THR A 1 104 ? 15.402 -16.768 3.624 1.00 80.00 104 THR A CA 1
ATOM 822 C C . THR A 1 104 ? 16.148 -15.810 4.548 1.00 80.00 104 THR A C 1
ATOM 824 O O . THR A 1 104 ? 17.261 -15.425 4.184 1.00 80.00 104 THR A O 1
ATOM 827 N N . PRO A 1 105 ? 15.610 -15.495 5.743 1.00 73.81 105 PRO A N 1
ATOM 828 C CA . PRO A 1 105 ? 16.297 -14.643 6.709 1.00 73.81 105 PRO A CA 1
ATOM 829 C C . PRO A 1 105 ? 17.723 -15.135 6.974 1.00 73.81 105 PRO A C 1
ATOM 831 O O . PRO A 1 105 ? 17.913 -16.301 7.341 1.00 73.81 105 PRO A O 1
ATOM 834 N N . SER A 1 106 ? 18.721 -14.267 6.795 1.00 77.50 106 SER A N 1
ATOM 835 C CA . SER A 1 106 ? 20.101 -14.596 7.135 1.00 77.50 106 SER A CA 1
ATOM 836 C C . SER A 1 106 ? 20.306 -14.482 8.649 1.00 77.50 106 SER A C 1
ATOM 838 O O . SER A 1 106 ? 19.836 -13.529 9.273 1.00 77.50 106 SER A O 1
ATOM 840 N N . PRO A 1 107 ? 21.035 -15.416 9.290 1.00 81.12 107 PRO A N 1
ATOM 841 C CA . PRO A 1 107 ? 21.445 -15.252 10.685 1.00 81.12 107 PRO A CA 1
ATOM 842 C C . PRO A 1 107 ? 22.539 -14.181 10.852 1.00 81.12 107 PRO A C 1
ATOM 844 O O . PRO A 1 107 ? 22.872 -13.815 11.979 1.00 81.12 107 PRO A O 1
ATOM 847 N N . TRP A 1 108 ? 23.121 -13.700 9.749 1.00 81.06 108 TRP A N 1
ATOM 848 C CA . TRP A 1 108 ? 24.165 -12.684 9.743 1.00 81.06 108 TRP A CA 1
ATOM 849 C C . TRP A 1 108 ? 23.560 -11.292 9.533 1.00 81.06 108 TRP A C 1
ATOM 851 O O . TRP A 1 108 ? 22.641 -11.154 8.729 1.00 81.06 108 TRP A O 1
ATOM 861 N N . PRO A 1 109 ? 24.079 -10.246 10.201 1.00 78.12 109 PRO A N 1
ATOM 862 C CA . PRO A 1 109 ? 23.674 -8.873 9.932 1.00 78.12 109 PRO A CA 1
ATOM 863 C C . PRO A 1 109 ? 24.215 -8.437 8.563 1.00 78.12 109 PRO A C 1
ATOM 865 O O . PRO A 1 109 ? 25.325 -7.916 8.465 1.00 78.12 109 PRO A O 1
ATOM 868 N N . ASP A 1 110 ? 23.434 -8.682 7.514 1.00 78.88 110 ASP A N 1
ATOM 869 C CA . ASP A 1 110 ? 23.731 -8.294 6.134 1.00 78.88 110 ASP A CA 1
ATOM 870 C C . ASP A 1 110 ? 22.625 -7.385 5.565 1.00 78.88 110 ASP A C 1
ATOM 872 O O . ASP A 1 110 ? 21.598 -7.123 6.198 1.00 78.88 110 ASP A O 1
ATOM 876 N N . ASN A 1 111 ? 22.852 -6.844 4.371 1.00 81.25 111 ASN A N 1
ATOM 877 C CA . ASN A 1 111 ? 21.869 -6.078 3.631 1.00 81.25 111 ASN A CA 1
ATOM 878 C C . ASN A 1 111 ? 20.779 -6.992 3.051 1.00 81.25 111 ASN A C 1
ATOM 880 O O . ASN A 1 111 ? 20.914 -7.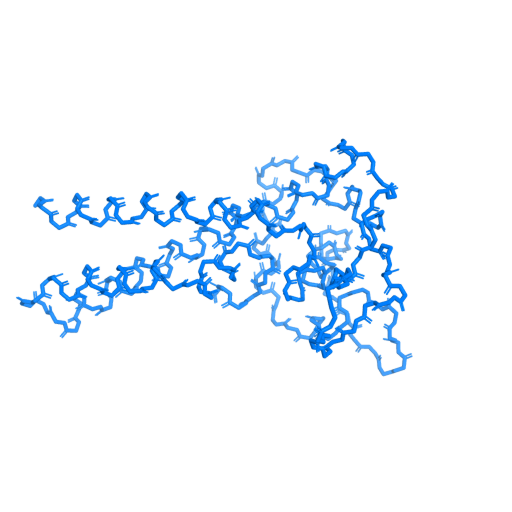512 1.945 1.00 81.25 111 ASN A O 1
ATOM 884 N N . GLU A 1 112 ? 19.665 -7.075 3.769 1.00 85.56 112 GLU A N 1
ATOM 885 C CA . GLU A 1 112 ? 18.475 -7.840 3.375 1.00 85.56 112 GLU A CA 1
ATOM 886 C C . GLU A 1 112 ? 17.548 -7.091 2.398 1.00 85.56 112 GLU A C 1
ATOM 888 O O . GLU A 1 112 ? 16.457 -7.568 2.095 1.00 85.56 112 GLU A O 1
ATOM 893 N N . ASN A 1 113 ? 17.937 -5.909 1.901 1.00 88.12 113 ASN A N 1
ATOM 894 C CA . ASN A 1 113 ? 17.132 -5.203 0.901 1.00 88.12 113 ASN A CA 1
ATOM 895 C C . ASN A 1 113 ? 17.152 -5.962 -0.429 1.00 88.12 113 ASN A C 1
ATOM 897 O O . ASN A 1 113 ? 18.221 -6.364 -0.906 1.00 88.12 113 ASN A O 1
ATOM 901 N N . GLN A 1 114 ? 15.990 -6.079 -1.064 1.00 90.19 114 GLN A N 1
ATOM 902 C CA . GLN A 1 114 ? 15.848 -6.667 -2.391 1.00 90.19 114 GLN A CA 1
ATOM 903 C C . GLN A 1 114 ? 16.520 -5.801 -3.458 1.00 90.19 114 GLN A C 1
ATOM 905 O O . GLN A 1 114 ? 17.074 -6.324 -4.431 1.00 90.19 114 GLN A O 1
ATOM 910 N N . PHE A 1 115 ? 16.529 -4.481 -3.267 1.00 90.31 115 PHE A N 1
ATOM 911 C CA . PHE A 1 115 ? 17.081 -3.538 -4.227 1.00 90.31 115 PHE A CA 1
ATOM 912 C C . PHE A 1 115 ? 18.263 -2.734 -3.670 1.00 90.31 115 PHE A C 1
ATOM 914 O O . PHE A 1 115 ? 18.329 -2.319 -2.511 1.00 90.31 115 PHE A O 1
ATOM 921 N N . LEU A 1 116 ? 19.240 -2.477 -4.539 1.00 87.50 116 LEU A N 1
ATOM 922 C CA . LEU A 1 116 ? 20.435 -1.706 -4.230 1.00 87.50 116 LEU A CA 1
ATOM 923 C C . LEU A 1 116 ? 20.101 -0.228 -4.022 1.00 87.50 116 LEU A C 1
ATOM 925 O O . LEU A 1 116 ? 19.576 0.465 -4.897 1.00 87.50 116 LEU A O 1
ATOM 929 N N . ARG A 1 117 ? 20.523 0.296 -2.871 1.00 77.50 117 ARG A N 1
ATOM 930 C CA . ARG A 1 117 ? 20.418 1.717 -2.530 1.00 77.50 117 ARG A CA 1
ATOM 931 C C . ARG A 1 117 ? 21.584 2.495 -3.160 1.00 77.50 117 ARG A C 1
ATOM 933 O O . ARG A 1 117 ? 22.717 2.031 -3.158 1.00 77.50 117 ARG A O 1
ATOM 940 N N . GLY A 1 118 ? 21.323 3.697 -3.684 1.00 70.50 118 GLY A N 1
ATOM 941 C CA . GLY A 1 118 ? 22.375 4.636 -4.127 1.00 70.50 118 GLY A CA 1
ATOM 942 C C . GLY A 1 118 ? 22.596 4.768 -5.639 1.00 70.50 118 GLY A C 1
ATOM 943 O O . GLY A 1 118 ? 23.361 5.623 -6.067 1.00 70.50 118 GLY A O 1
ATOM 944 N N . ARG A 1 119 ? 21.866 4.016 -6.471 1.00 74.44 119 ARG A N 1
ATOM 945 C CA . ARG A 1 119 ? 21.832 4.210 -7.940 1.00 74.44 119 ARG A CA 1
ATOM 946 C C . ARG A 1 119 ? 21.086 5.481 -8.379 1.00 74.44 119 ARG A C 1
ATOM 948 O O . ARG A 1 119 ? 20.990 5.774 -9.565 1.00 74.44 119 ARG A O 1
ATOM 955 N N . CYS A 1 120 ? 20.501 6.196 -7.424 1.00 73.88 120 CYS A N 1
ATOM 956 C CA . CYS A 1 120 ? 19.493 7.221 -7.638 1.00 73.88 120 CYS A CA 1
ATOM 957 C C . CYS A 1 120 ? 19.620 8.276 -6.530 1.00 73.88 120 CYS A C 1
ATOM 959 O O . CYS A 1 120 ? 19.677 7.935 -5.341 1.00 73.88 120 CYS A O 1
ATOM 961 N N . ASP A 1 121 ? 19.683 9.548 -6.931 1.00 82.88 121 ASP A N 1
ATOM 962 C CA . ASP A 1 121 ? 19.752 10.690 -6.020 1.00 82.88 121 ASP A CA 1
ATOM 963 C C . ASP A 1 121 ? 18.435 10.886 -5.242 1.00 82.88 121 ASP A C 1
ATOM 965 O O . ASP A 1 121 ? 17.408 10.254 -5.509 1.00 82.88 121 ASP A O 1
ATOM 969 N N . SER A 1 122 ? 18.444 11.782 -4.252 1.00 81.62 122 SER A N 1
ATOM 970 C CA . SER A 1 122 ? 17.260 12.024 -3.413 1.00 81.62 122 SER A CA 1
ATOM 971 C C . SER A 1 122 ? 16.053 12.538 -4.211 1.00 81.62 122 SER A C 1
ATOM 973 O O . SER A 1 122 ? 14.907 12.290 -3.832 1.00 81.62 122 SER A O 1
ATOM 975 N N . ALA A 1 123 ? 16.282 13.233 -5.329 1.00 84.56 123 ALA A N 1
ATOM 976 C CA . ALA A 1 123 ? 15.221 13.729 -6.194 1.00 84.56 123 ALA A CA 1
ATOM 977 C C . ALA A 1 123 ? 14.548 12.582 -6.961 1.00 84.56 123 ALA A C 1
ATOM 979 O O . ALA A 1 123 ? 13.322 12.507 -7.010 1.00 84.56 123 ALA A O 1
ATOM 980 N N . CYS A 1 124 ? 15.338 11.666 -7.513 1.00 81.75 124 CYS A N 1
ATOM 981 C CA . CYS A 1 124 ? 14.886 10.447 -8.168 1.00 81.75 124 CYS A CA 1
ATOM 982 C C . CYS A 1 124 ? 14.122 9.534 -7.192 1.00 81.75 124 CYS A C 1
ATOM 984 O O . CYS A 1 124 ? 13.028 9.081 -7.524 1.00 81.75 124 CYS A O 1
ATOM 986 N N . GLN A 1 125 ? 14.602 9.364 -5.956 1.00 78.56 125 GLN A N 1
ATOM 987 C CA . GLN A 1 125 ? 13.899 8.582 -4.928 1.00 78.56 125 GLN A CA 1
ATOM 988 C C . GLN A 1 125 ? 12.531 9.186 -4.592 1.00 78.56 125 GLN A C 1
ATOM 990 O O . GLN A 1 125 ? 11.529 8.479 -4.539 1.00 78.56 125 GLN A O 1
ATOM 995 N N . LYS A 1 126 ? 12.459 10.514 -4.433 1.00 79.38 126 LYS A N 1
ATOM 996 C CA . LYS A 1 126 ? 11.187 11.220 -4.211 1.00 79.38 126 LYS A CA 1
ATOM 997 C C . LYS A 1 126 ? 10.231 11.074 -5.394 1.00 79.38 126 LYS A C 1
ATOM 999 O O . LYS A 1 126 ? 9.027 10.956 -5.175 1.00 79.38 126 LYS A O 1
ATOM 1004 N N . ARG A 1 127 ? 10.744 11.087 -6.631 1.00 82.25 127 ARG A N 1
ATOM 1005 C CA . ARG A 1 127 ? 9.935 10.857 -7.839 1.00 82.25 127 ARG A CA 1
ATOM 1006 C C . ARG A 1 127 ? 9.370 9.440 -7.887 1.00 82.25 127 ARG A C 1
ATOM 1008 O O . ARG A 1 127 ? 8.203 9.326 -8.214 1.00 82.25 127 ARG A O 1
ATOM 1015 N N . ALA A 1 128 ? 10.123 8.422 -7.470 1.00 78.81 128 ALA A N 1
ATOM 1016 C CA . ALA A 1 128 ? 9.636 7.042 -7.403 1.00 78.81 128 ALA A CA 1
ATOM 1017 C C . ALA A 1 128 ? 8.664 6.792 -6.227 1.00 78.81 128 ALA A C 1
ATOM 1019 O O . ALA A 1 128 ? 7.719 6.021 -6.349 1.00 78.81 128 ALA A O 1
ATOM 1020 N N . ALA A 1 129 ? 8.856 7.477 -5.093 1.00 76.62 129 ALA A N 1
ATOM 1021 C CA . ALA A 1 129 ? 8.016 7.350 -3.894 1.00 76.62 129 ALA A CA 1
ATOM 1022 C C . ALA A 1 129 ? 6.651 8.046 -4.004 1.00 76.62 129 ALA A C 1
ATOM 1024 O O . ALA A 1 129 ? 5.694 7.726 -3.298 1.00 76.62 129 ALA A O 1
ATOM 1025 N N . ARG A 1 130 ? 6.573 9.101 -4.817 1.00 77.56 130 ARG A N 1
ATOM 1026 C CA . ARG A 1 130 ? 5.379 9.948 -4.910 1.00 77.56 130 ARG A CA 1
ATOM 1027 C C . ARG A 1 130 ? 4.185 9.215 -5.560 1.00 77.56 130 ARG A C 1
ATOM 1029 O O . ARG A 1 130 ? 3.083 9.380 -5.035 1.00 77.56 130 ARG A O 1
ATOM 1036 N N . PRO A 1 131 ? 4.370 8.414 -6.626 1.00 70.75 131 PRO A N 1
ATOM 1037 C CA . PRO A 1 131 ? 3.316 7.666 -7.311 1.00 70.75 131 PRO A CA 1
ATOM 1038 C C . PRO A 1 131 ? 2.857 6.424 -6.561 1.00 70.75 131 PRO A C 1
ATOM 1040 O O . PRO A 1 131 ? 1.658 6.167 -6.517 1.00 70.75 131 PRO A O 1
ATOM 1043 N N . SER A 1 132 ? 3.753 5.730 -5.849 1.00 61.62 132 SER A N 1
ATOM 1044 C CA . SER A 1 132 ? 3.353 4.695 -4.879 1.00 61.62 132 SER A CA 1
ATOM 1045 C C . SER A 1 132 ? 2.533 5.274 -3.715 1.00 61.62 132 SER A C 1
ATOM 1047 O O . SER A 1 132 ? 2.051 4.568 -2.834 1.00 61.62 132 SER A O 1
ATOM 1049 N N . GLY A 1 133 ? 2.351 6.597 -3.702 1.00 59.72 133 GLY A N 1
ATOM 1050 C CA . GLY A 1 133 ? 1.545 7.315 -2.741 1.00 59.72 133 GLY A CA 1
ATOM 1051 C C . GLY A 1 133 ? 2.259 7.526 -1.416 1.00 59.72 133 GLY A C 1
ATOM 1052 O O . GLY A 1 133 ? 1.698 8.234 -0.582 1.00 59.72 133 GLY A O 1
ATOM 1053 N N . GLY A 1 134 ? 3.462 6.969 -1.209 1.00 52.44 134 GLY A N 1
ATOM 1054 C CA . GLY A 1 134 ? 4.187 7.029 0.063 1.00 52.44 134 GLY A CA 1
ATOM 1055 C C . GLY A 1 134 ? 3.272 6.756 1.261 1.00 52.44 134 GLY A C 1
ATOM 1056 O O . GLY A 1 134 ? 3.298 7.511 2.229 1.00 52.44 134 GLY A O 1
ATOM 1057 N N . GLY A 1 135 ? 2.366 5.781 1.125 1.00 53.47 135 GLY A N 1
ATOM 1058 C CA . GLY A 1 135 ? 1.338 5.455 2.112 1.00 53.47 135 GLY A CA 1
ATOM 1059 C C . GLY A 1 135 ? -0.070 6.003 1.834 1.00 53.47 135 GLY A C 1
ATOM 1060 O O . GLY A 1 135 ? -1.032 5.373 2.233 1.00 53.47 135 GLY A O 1
ATOM 1061 N N . ARG A 1 136 ? -0.283 7.098 1.092 1.00 64.75 136 ARG A N 1
ATOM 1062 C CA . ARG A 1 136 ? -1.605 7.778 1.028 1.00 64.75 136 ARG A CA 1
ATOM 1063 C C . ARG A 1 136 ? -2.791 6.929 0.547 1.00 64.75 136 ARG A C 1
ATOM 1065 O O . ARG A 1 136 ? -3.878 7.076 1.100 1.00 64.75 136 ARG A O 1
ATOM 1072 N N . TRP A 1 137 ? -2.611 6.081 -0.465 1.00 71.44 137 TRP A N 1
ATOM 1073 C CA . TRP A 1 137 ? -3.715 5.267 -0.992 1.00 71.44 137 TRP A CA 1
ATOM 1074 C C . TRP A 1 137 ? -4.018 4.062 -0.103 1.00 71.44 137 TRP A C 1
ATOM 1076 O O . TRP A 1 137 ? -5.163 3.875 0.301 1.00 71.44 137 TRP A O 1
ATOM 1086 N N . GLY A 1 138 ? -2.987 3.310 0.290 1.00 77.38 138 GLY A N 1
ATOM 1087 C CA . GLY A 1 138 ? -3.131 2.247 1.285 1.00 77.38 138 GLY A CA 1
ATOM 1088 C C . GLY A 1 138 ? -3.697 2.772 2.611 1.00 77.38 138 GLY A C 1
ATOM 1089 O O . GLY A 1 138 ? -4.558 2.127 3.201 1.00 77.38 138 GLY A O 1
ATOM 1090 N N . HIS A 1 139 ? -3.319 3.987 3.037 1.00 83.06 139 HIS A N 1
ATOM 1091 C CA . HIS A 1 139 ? -3.853 4.619 4.247 1.00 83.06 139 HIS A CA 1
ATOM 1092 C C . HIS A 1 139 ? -5.363 4.831 4.162 1.00 83.06 139 HIS A C 1
ATOM 1094 O O . HIS A 1 139 ? -6.066 4.677 5.159 1.00 83.06 139 HIS A O 1
ATOM 1100 N N . ALA A 1 140 ? -5.866 5.223 2.989 1.00 86.19 140 ALA A N 1
ATOM 1101 C CA . ALA A 1 140 ? -7.292 5.441 2.790 1.00 86.19 140 ALA A CA 1
ATOM 1102 C C . ALA A 1 140 ? -8.064 4.120 2.901 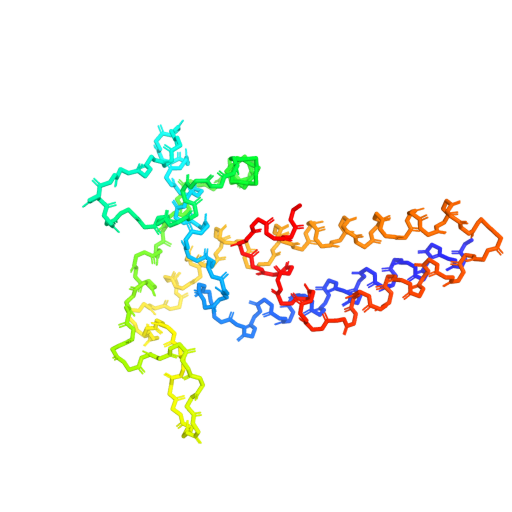1.00 86.19 140 ALA A C 1
ATOM 1104 O O . ALA A 1 140 ? -9.070 4.067 3.609 1.00 86.19 140 ALA A O 1
ATOM 1105 N N . PHE A 1 141 ? -7.556 3.051 2.282 1.00 89.19 141 PHE A N 1
ATOM 1106 C CA . PHE A 1 141 ? -8.131 1.712 2.415 1.00 89.19 141 PHE A CA 1
ATOM 1107 C C . PHE A 1 141 ? -8.030 1.180 3.847 1.00 89.19 141 PHE A C 1
ATOM 1109 O O . PHE A 1 141 ? -9.026 0.723 4.397 1.00 89.19 141 PHE A O 1
ATOM 1116 N N . GLY A 1 142 ? -6.892 1.337 4.524 1.00 91.88 142 GLY A N 1
ATOM 1117 C CA . GLY A 1 142 ? -6.760 0.943 5.924 1.00 91.88 142 GLY A CA 1
ATOM 1118 C C . GLY A 1 142 ? -7.696 1.730 6.851 1.00 91.88 142 GLY A C 1
ATOM 1119 O O . GLY A 1 142 ? -8.353 1.137 7.705 1.00 91.88 142 GLY A O 1
ATOM 1120 N N . ALA A 1 143 ? -7.858 3.042 6.651 1.00 94.25 143 ALA A N 1
ATOM 1121 C CA . ALA A 1 143 ? -8.843 3.837 7.386 1.00 94.25 143 ALA A CA 1
ATOM 1122 C C . ALA A 1 143 ? -10.282 3.369 7.109 1.00 94.25 143 ALA A C 1
ATOM 1124 O O . ALA A 1 143 ? -11.085 3.273 8.041 1.00 94.25 143 ALA A O 1
ATOM 1125 N N . LEU A 1 144 ? -10.605 3.035 5.854 1.00 94.44 144 LEU A N 1
ATOM 1126 C CA . LEU A 1 144 ? -11.896 2.458 5.484 1.00 94.44 144 LEU A CA 1
ATOM 1127 C C . LEU A 1 144 ? -12.119 1.108 6.177 1.00 94.44 144 LEU A C 1
ATOM 1129 O O . LEU A 1 144 ? -13.194 0.895 6.731 1.00 94.44 144 LEU A O 1
ATOM 1133 N N . THR A 1 145 ? -11.105 0.246 6.240 1.00 95.19 145 THR A N 1
ATOM 1134 C CA . THR A 1 145 ? -11.150 -1.035 6.957 1.00 95.19 145 THR A CA 1
ATOM 1135 C C . THR A 1 145 ? -11.405 -0.838 8.450 1.00 95.19 145 THR A C 1
ATOM 1137 O O . THR A 1 145 ? -12.251 -1.523 9.026 1.00 95.19 145 THR A O 1
ATOM 1140 N N . LEU A 1 146 ? -10.764 0.147 9.089 1.00 96.94 146 LEU A N 1
ATOM 1141 C CA . LEU A 1 146 ? -11.031 0.487 10.492 1.00 96.94 146 LEU A CA 1
ATOM 1142 C C . LEU A 1 146 ? -12.473 0.974 10.699 1.00 96.94 146 LEU A C 1
ATOM 1144 O O . LEU A 1 146 ? -13.139 0.561 11.652 1.00 96.94 146 LEU A O 1
ATOM 1148 N N . LEU A 1 147 ? -12.979 1.825 9.804 1.00 97.38 147 LEU A N 1
ATOM 1149 C CA . LEU A 1 147 ? -14.362 2.306 9.844 1.00 97.38 147 LEU A CA 1
ATOM 1150 C C . LEU A 1 147 ? -15.370 1.173 9.614 1.00 97.38 147 LEU A C 1
ATOM 1152 O O . LEU A 1 147 ? -16.379 1.104 10.319 1.00 97.38 147 LEU A O 1
ATOM 1156 N N . ALA A 1 148 ? -15.088 0.269 8.677 1.00 97.00 148 ALA A N 1
ATOM 1157 C CA . ALA A 1 148 ? -15.906 -0.901 8.390 1.00 97.00 148 ALA A CA 1
ATOM 1158 C C . ALA A 1 148 ? -15.936 -1.861 9.586 1.00 97.00 148 ALA A C 1
ATOM 1160 O O . ALA A 1 148 ? -17.015 -2.274 10.007 1.00 97.00 148 ALA A O 1
ATOM 1161 N N . ALA A 1 149 ? -14.784 -2.138 10.207 1.00 96.81 149 ALA A N 1
ATOM 1162 C CA . ALA A 1 149 ? -14.697 -2.946 11.421 1.00 96.81 149 ALA A CA 1
ATOM 1163 C C . ALA A 1 149 ? -15.485 -2.312 12.577 1.00 96.81 149 ALA A C 1
ATOM 1165 O O . ALA A 1 149 ? -16.266 -2.988 13.249 1.00 96.81 149 ALA A O 1
ATOM 1166 N N . PHE A 1 150 ? -15.342 -0.997 12.778 1.00 97.56 150 PHE A N 1
ATOM 1167 C CA . PHE A 1 150 ? -16.134 -0.257 13.759 1.00 97.56 150 PHE A CA 1
ATOM 1168 C C . PHE A 1 150 ? -17.639 -0.413 13.493 1.00 97.56 150 PHE A C 1
ATOM 1170 O O . PHE A 1 150 ? -18.397 -0.746 14.406 1.00 97.56 150 PHE A O 1
ATOM 1177 N N . ALA A 1 151 ? -18.082 -0.193 12.252 1.00 97.31 151 ALA A N 1
ATOM 1178 C CA . ALA A 1 151 ? -19.487 -0.288 11.867 1.00 97.31 151 ALA A CA 1
ATOM 1179 C C . ALA A 1 151 ? -20.040 -1.711 12.041 1.00 97.31 151 ALA A C 1
ATOM 1181 O O . ALA A 1 151 ? -21.098 -1.882 12.646 1.00 97.31 151 ALA A O 1
ATOM 1182 N N . ALA A 1 152 ? -19.301 -2.730 11.598 1.00 97.81 152 ALA A N 1
ATOM 1183 C CA . ALA A 1 152 ? -19.678 -4.134 11.734 1.00 97.81 152 ALA A CA 1
ATOM 1184 C C . ALA A 1 152 ? -19.884 -4.520 13.206 1.00 97.81 152 ALA A C 1
ATOM 1186 O O . ALA A 1 152 ? -20.922 -5.075 13.569 1.00 97.81 152 ALA A O 1
ATOM 1187 N N . VAL A 1 153 ? -18.955 -4.142 14.090 1.00 97.69 153 VAL A N 1
ATOM 1188 C CA . VAL A 1 153 ? -19.074 -4.424 15.528 1.00 97.69 153 VAL A CA 1
ATOM 1189 C C . VAL A 1 153 ? -20.206 -3.615 16.172 1.00 97.69 153 VAL A C 1
ATOM 1191 O O . VAL A 1 153 ? -20.881 -4.117 17.072 1.00 97.69 153 VAL A O 1
ATOM 1194 N N . ARG A 1 154 ? -20.483 -2.388 15.704 1.00 96.44 154 ARG A N 1
ATOM 1195 C CA . ARG A 1 154 ? -21.648 -1.603 16.155 1.00 96.44 154 ARG A CA 1
ATOM 1196 C C . ARG A 1 154 ? -22.980 -2.248 15.777 1.00 96.44 154 ARG A C 1
ATOM 1198 O O . ARG A 1 154 ? -23.916 -2.128 16.565 1.00 96.44 154 ARG A O 1
ATOM 1205 N N . ILE A 1 155 ? -23.057 -2.900 14.618 1.00 97.19 155 ILE A N 1
ATOM 1206 C CA . ILE A 1 155 ? -24.243 -3.634 14.159 1.00 97.19 155 ILE A CA 1
ATOM 1207 C C . ILE A 1 155 ? -24.399 -4.936 14.953 1.00 97.19 155 ILE A C 1
ATOM 1209 O O . ILE A 1 155 ? -25.480 -5.208 15.466 1.00 97.19 155 ILE A O 1
ATOM 1213 N N . ALA A 1 156 ? -23.318 -5.704 15.114 1.00 97.62 156 ALA A N 1
ATOM 1214 C CA . ALA A 1 156 ? -23.345 -6.989 15.814 1.00 97.62 156 ALA A CA 1
ATOM 1215 C C . ALA A 1 156 ? -23.572 -6.851 17.332 1.00 97.62 156 ALA A C 1
ATOM 1217 O O . ALA A 1 156 ? -24.242 -7.684 17.939 1.00 97.62 156 ALA A O 1
ATOM 1218 N N . PHE A 1 157 ? -23.054 -5.784 17.956 1.00 96.75 157 PHE A N 1
ATOM 1219 C CA . PHE A 1 157 ? -23.178 -5.532 19.397 1.00 96.75 157 PHE A CA 1
ATOM 1220 C C . PHE A 1 157 ? -23.717 -4.118 19.699 1.00 96.75 157 PHE A C 1
ATOM 1222 O O . PHE A 1 157 ? -22.992 -3.261 20.229 1.00 96.75 157 PHE A O 1
ATOM 1229 N N . PRO A 1 158 ? -25.012 -3.846 19.433 1.00 93.81 158 PRO A N 1
ATOM 1230 C CA . PRO A 1 158 ? -25.586 -2.501 19.542 1.00 93.81 158 PRO A CA 1
ATOM 1231 C C . PRO A 1 158 ? -25.475 -1.888 20.943 1.00 93.81 158 PRO A C 1
ATOM 1233 O O . PRO A 1 158 ? -25.257 -0.679 21.072 1.00 93.81 158 PRO A O 1
ATOM 1236 N N . THR A 1 159 ? -25.555 -2.719 21.987 1.00 94.88 159 THR A N 1
ATOM 1237 C CA . THR A 1 159 ? -25.521 -2.316 23.403 1.00 94.88 159 THR A CA 1
ATOM 1238 C C . THR A 1 159 ? -24.108 -2.185 23.980 1.00 94.88 159 THR A C 1
ATOM 1240 O O . THR A 1 159 ? -23.952 -1.674 25.087 1.00 94.88 159 THR A O 1
ATOM 1243 N N . ARG A 1 160 ? -23.060 -2.597 23.247 1.00 93.62 160 ARG A N 1
ATOM 1244 C CA . ARG A 1 160 ? -21.659 -2.573 23.713 1.00 93.62 160 ARG A CA 1
ATOM 1245 C C . ARG A 1 160 ? -20.755 -1.753 22.777 1.00 93.62 160 ARG A C 1
ATOM 1247 O O . ARG A 1 160 ? -19.853 -2.307 22.151 1.00 93.62 160 ARG A O 1
ATOM 1254 N N . PRO A 1 161 ? -20.931 -0.419 22.693 1.00 89.75 161 PRO A N 1
ATOM 1255 C CA . PRO A 1 161 ? -20.165 0.437 21.777 1.00 89.75 161 PRO A CA 1
ATOM 1256 C C . PRO A 1 161 ? -18.648 0.411 22.014 1.00 89.75 161 PRO A C 1
ATOM 1258 O O . PRO A 1 161 ? -17.885 0.686 21.092 1.00 89.75 161 PRO A O 1
ATOM 1261 N N . ASN A 1 162 ? -18.204 0.056 23.222 1.00 95.06 162 ASN A N 1
ATOM 1262 C CA . ASN A 1 162 ? -16.783 -0.061 23.546 1.00 95.06 162 ASN A CA 1
ATOM 1263 C C . ASN A 1 162 ? -16.095 -1.192 22.768 1.00 95.06 162 ASN A C 1
ATOM 1265 O O . ASN A 1 162 ? -14.916 -1.063 22.459 1.00 95.06 162 ASN A O 1
ATOM 1269 N N . LEU A 1 163 ? -16.818 -2.257 22.393 1.00 96.38 163 LEU A N 1
ATOM 1270 C CA . LEU A 1 163 ? -16.254 -3.338 21.578 1.00 96.38 163 LEU A CA 1
ATOM 1271 C C . LEU A 1 163 ? -15.861 -2.847 20.181 1.00 96.38 163 LEU A C 1
ATOM 1273 O O . LEU A 1 163 ? -14.846 -3.280 19.649 1.00 96.38 163 LEU A O 1
ATOM 1277 N N . ALA A 1 164 ? -16.615 -1.900 19.616 1.00 96.25 164 ALA A N 1
ATOM 1278 C CA . ALA A 1 164 ? -16.290 -1.315 18.317 1.00 96.25 164 ALA A CA 1
ATOM 1279 C C . ALA A 1 164 ? -15.043 -0.420 18.381 1.00 96.25 164 ALA A C 1
ATOM 1281 O O . ALA A 1 164 ? -14.261 -0.366 17.440 1.00 96.25 164 ALA A O 1
ATOM 1282 N N . LEU A 1 165 ? -14.823 0.278 19.500 1.00 96.94 165 LEU A N 1
ATOM 1283 C CA . LEU A 1 165 ? -13.570 1.011 19.709 1.00 96.94 165 LEU A CA 1
ATOM 1284 C C . LEU A 1 165 ? -12.394 0.052 19.924 1.00 96.94 165 LEU A C 1
ATOM 1286 O O . LEU A 1 165 ? -11.307 0.303 19.411 1.00 96.94 165 LEU A O 1
ATOM 1290 N N . LEU A 1 166 ? -12.617 -1.054 20.639 1.00 97.06 166 LEU A N 1
ATOM 1291 C CA . LEU A 1 166 ? -11.598 -2.074 20.867 1.00 97.06 166 LEU A CA 1
ATOM 1292 C C . LEU A 1 166 ? -11.166 -2.758 19.563 1.00 97.06 166 LEU A C 1
ATOM 1294 O O . LEU A 1 166 ? -9.978 -3.002 19.391 1.00 97.06 166 LEU A O 1
ATOM 1298 N N . SER A 1 167 ? -12.088 -3.019 18.630 1.00 97.00 167 SER A N 1
ATOM 1299 C CA . SER A 1 167 ? -11.733 -3.594 17.325 1.00 97.00 167 SER A CA 1
ATOM 1300 C C . SER A 1 167 ? -10.858 -2.649 16.502 1.00 97.00 167 SER A C 1
ATOM 1302 O O . SER A 1 167 ? -9.870 -3.087 15.920 1.00 97.00 167 SER A O 1
ATOM 1304 N N . VAL A 1 168 ? -11.173 -1.348 16.495 1.00 97.56 168 VAL A N 1
ATOM 1305 C CA . VAL A 1 168 ? -10.335 -0.335 15.833 1.00 97.56 168 VAL A CA 1
ATOM 1306 C C . VAL A 1 168 ? -8.963 -0.267 16.489 1.00 97.56 168 VAL A C 1
ATOM 1308 O O . VAL A 1 168 ? -7.959 -0.306 15.786 1.00 97.56 168 VAL A O 1
ATOM 1311 N N . LEU A 1 169 ? -8.910 -0.211 17.823 1.00 97.19 169 LEU A N 1
ATOM 1312 C CA . LEU A 1 169 ? -7.656 -0.198 18.571 1.00 97.19 169 LEU A CA 1
ATOM 1313 C C . LEU A 1 169 ? -6.795 -1.419 18.224 1.00 97.19 169 LEU A C 1
ATOM 1315 O O . LEU A 1 169 ? -5.645 -1.246 17.836 1.00 97.19 169 LEU A O 1
ATOM 1319 N N . ALA A 1 170 ? -7.361 -2.625 18.295 1.00 96.88 170 ALA A N 1
ATOM 1320 C CA . ALA A 1 170 ? -6.655 -3.872 18.013 1.00 96.88 170 ALA A CA 1
ATOM 1321 C C . ALA A 1 170 ? -6.080 -3.921 16.588 1.00 96.88 170 ALA A C 1
ATOM 1323 O O . ALA A 1 170 ? -4.926 -4.300 16.412 1.00 96.88 170 ALA A O 1
ATOM 1324 N N . LEU A 1 171 ? -6.850 -3.494 15.580 1.00 96.19 171 LEU A N 1
ATOM 1325 C CA . LEU A 1 171 ? -6.378 -3.428 14.193 1.00 96.19 171 LEU A CA 1
ATOM 1326 C C . LEU A 1 171 ? -5.310 -2.345 14.006 1.00 96.19 171 LEU A C 1
ATOM 1328 O O . LEU A 1 171 ? -4.254 -2.611 13.444 1.00 96.19 171 LEU A O 1
ATOM 1332 N N . SER A 1 172 ? -5.550 -1.135 14.518 1.00 94.88 172 SER A N 1
ATOM 1333 C CA . SER A 1 172 ? -4.613 -0.008 14.392 1.00 94.88 172 SER A CA 1
ATOM 1334 C C . SER A 1 172 ? -3.291 -0.217 15.135 1.00 94.88 172 SER A C 1
ATOM 1336 O O . SER A 1 172 ? -2.294 0.401 14.777 1.00 94.88 172 SER A O 1
ATOM 1338 N N . ALA A 1 173 ? -3.272 -1.086 16.148 1.00 94.81 173 ALA A N 1
ATOM 1339 C CA . ALA A 1 173 ? -2.079 -1.461 16.898 1.00 94.81 173 ALA A CA 1
ATOM 1340 C C . ALA A 1 173 ? -1.364 -2.693 16.318 1.00 94.81 173 ALA A C 1
ATOM 1342 O O . ALA A 1 173 ? -0.306 -3.064 16.821 1.00 94.81 173 ALA A O 1
ATOM 1343 N N . ASN A 1 174 ? -1.918 -3.337 15.285 1.00 95.62 174 ASN A N 1
ATOM 1344 C CA . ASN A 1 174 ? -1.306 -4.493 14.642 1.00 95.62 174 ASN A CA 1
ATOM 1345 C C . ASN A 1 174 ? -0.197 -4.031 13.666 1.00 95.62 174 ASN A C 1
ATOM 1347 O O . ASN A 1 174 ? -0.510 -3.386 12.660 1.00 95.62 174 ASN A O 1
ATOM 1351 N N . PRO A 1 175 ? 1.084 -4.388 13.905 1.00 93.31 175 PRO A N 1
ATOM 1352 C CA . PRO A 1 175 ? 2.194 -4.011 13.029 1.00 93.31 175 PRO A CA 1
ATOM 1353 C C . PRO A 1 175 ? 2.029 -4.491 11.586 1.00 93.31 175 PRO A C 1
ATOM 1355 O O . PRO A 1 175 ? 2.350 -3.754 10.659 1.00 93.31 175 PRO A O 1
ATOM 1358 N N . GLN A 1 176 ? 1.492 -5.697 11.383 1.00 92.62 176 GLN A N 1
ATOM 1359 C CA . GLN A 1 176 ? 1.267 -6.254 10.050 1.00 92.62 176 GLN A CA 1
ATOM 1360 C C . GLN A 1 176 ? 0.207 -5.450 9.291 1.00 92.62 176 GLN A C 1
ATOM 1362 O O . GLN A 1 176 ? 0.396 -5.143 8.116 1.00 92.62 176 GLN A O 1
ATOM 1367 N N . PHE A 1 177 ? -0.876 -5.055 9.970 1.00 93.31 177 PHE A N 1
ATOM 1368 C CA . PHE A 1 177 ? -1.905 -4.204 9.372 1.00 93.31 177 PHE A CA 1
ATOM 1369 C C . PHE A 1 177 ? -1.333 -2.843 8.972 1.00 93.31 177 PHE A C 1
ATOM 1371 O O . PHE A 1 177 ? -1.540 -2.403 7.847 1.00 93.31 177 PHE A O 1
ATOM 1378 N N . LEU A 1 178 ? -0.571 -2.194 9.859 1.00 91.31 178 LEU A N 1
ATOM 1379 C CA . LEU A 1 178 ? 0.087 -0.919 9.561 1.00 91.31 178 LEU A CA 1
ATOM 1380 C C . LEU A 1 178 ? 1.072 -1.039 8.391 1.00 91.31 178 LEU A C 1
ATOM 1382 O O . LEU A 1 178 ? 1.096 -0.172 7.522 1.00 91.31 178 LEU A O 1
ATOM 1386 N N . HIS A 1 179 ? 1.859 -2.115 8.352 1.00 89.38 179 HIS A N 1
ATOM 1387 C CA . HIS A 1 179 ? 2.845 -2.346 7.303 1.00 89.38 179 HIS A CA 1
ATOM 1388 C C . HIS A 1 179 ? 2.181 -2.506 5.927 1.00 89.38 179 HIS A C 1
ATOM 1390 O O . HIS A 1 179 ? 2.501 -1.749 5.010 1.00 89.38 179 HIS A O 1
ATOM 1396 N N . ILE A 1 180 ? 1.195 -3.400 5.797 1.00 89.56 180 ILE A N 1
ATOM 1397 C CA . ILE A 1 180 ? 0.479 -3.630 4.530 1.00 89.56 180 ILE A CA 1
ATOM 1398 C C . ILE A 1 180 ? -0.393 -2.433 4.143 1.00 89.56 180 ILE A C 1
ATOM 1400 O O . ILE A 1 180 ? -0.441 -2.063 2.973 1.00 89.56 180 ILE A O 1
ATOM 1404 N N . ALA A 1 181 ? -0.990 -1.730 5.110 1.00 90.06 181 ALA A N 1
ATOM 1405 C CA . ALA A 1 181 ? -1.760 -0.519 4.832 1.00 90.06 181 ALA A CA 1
ATOM 1406 C C . ALA A 1 181 ? -0.923 0.643 4.278 1.00 90.06 181 ALA A C 1
ATOM 1408 O O . ALA A 1 181 ? -1.467 1.682 3.919 1.00 90.06 181 ALA A O 1
ATOM 1409 N N . THR A 1 182 ? 0.397 0.496 4.209 1.00 88.06 182 THR A N 1
ATOM 1410 C CA . THR A 1 182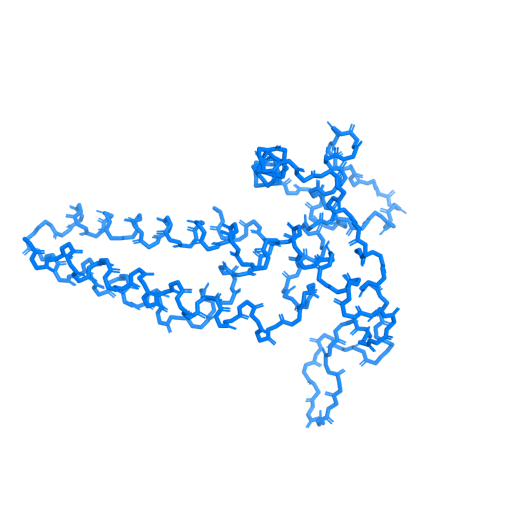 ? 1.310 1.496 3.645 1.00 88.06 182 THR A CA 1
ATOM 1411 C C . THR A 1 182 ? 2.009 0.995 2.378 1.00 88.06 182 THR A C 1
ATOM 1413 O O . THR A 1 182 ? 2.927 1.662 1.892 1.00 88.06 182 THR A O 1
ATOM 1416 N N . ALA A 1 183 ? 1.602 -0.171 1.866 1.00 88.19 183 ALA A N 1
ATOM 1417 C CA . ALA A 1 183 ? 2.092 -0.766 0.630 1.00 88.19 183 ALA A CA 1
ATOM 1418 C C . ALA A 1 183 ? 1.183 -0.427 -0.559 1.00 88.19 183 ALA A C 1
ATOM 1420 O O . ALA A 1 183 ? -0.029 -0.245 -0.409 1.00 88.19 183 ALA A O 1
ATOM 1421 N N . VAL A 1 184 ? 1.760 -0.399 -1.759 1.00 88.94 184 VAL A N 1
ATOM 1422 C CA . VAL A 1 184 ? 0.993 -0.597 -2.997 1.00 88.94 184 VAL A CA 1
ATOM 1423 C C . VAL A 1 184 ? 0.717 -2.092 -3.141 1.00 88.94 184 VAL A C 1
ATOM 1425 O O . VAL A 1 184 ? 1.537 -2.823 -3.679 1.00 88.94 184 VAL A O 1
ATOM 1428 N N . SER A 1 185 ? -0.410 -2.555 -2.610 1.00 88.56 185 SER A N 1
ATOM 1429 C CA . SER A 1 185 ? -0.857 -3.946 -2.699 1.00 88.56 185 SER A CA 1
ATOM 1430 C C . SER A 1 185 ? -2.382 -4.013 -2.718 1.00 88.56 185 SER A C 1
ATOM 1432 O O . SER A 1 185 ? -3.054 -3.173 -2.115 1.00 88.56 185 SER A O 1
ATOM 1434 N N . ASN A 1 186 ? -2.927 -5.015 -3.405 1.00 88.19 186 ASN A N 1
ATOM 1435 C CA . ASN A 1 186 ? -4.354 -5.330 -3.380 1.00 88.19 186 ASN A CA 1
ATOM 1436 C C . ASN A 1 186 ? -4.791 -6.049 -2.086 1.00 88.19 186 ASN A C 1
ATOM 1438 O O . ASN A 1 186 ? -5.986 -6.223 -1.876 1.00 88.19 186 ASN A O 1
ATOM 1442 N N . ASP A 1 187 ? -3.868 -6.414 -1.192 1.00 86.38 187 ASP A N 1
ATOM 1443 C CA . ASP A 1 187 ? -4.191 -7.062 0.090 1.00 86.38 187 ASP A CA 1
ATOM 1444 C C . ASP A 1 187 ? -4.906 -6.129 1.081 1.00 86.38 187 ASP A C 1
ATOM 1446 O O . ASP A 1 187 ? -5.533 -6.590 2.035 1.00 86.38 187 ASP A O 1
ATOM 1450 N N . ILE A 1 188 ? -4.795 -4.808 0.889 1.00 82.00 188 ILE A N 1
ATOM 1451 C CA . ILE A 1 188 ? -5.455 -3.810 1.744 1.00 82.00 188 ILE A CA 1
ATOM 1452 C C . ILE A 1 188 ? -6.848 -3.397 1.237 1.00 82.00 188 ILE A C 1
ATOM 1454 O O . ILE A 1 188 ? -7.567 -2.715 1.969 1.00 82.00 188 ILE A O 1
ATOM 1458 N N . SER A 1 189 ? -7.213 -3.754 -0.002 1.00 73.94 189 SER A N 1
ATOM 1459 C CA . SER A 1 189 ? -8.440 -3.281 -0.671 1.00 73.94 189 SER A CA 1
ATOM 1460 C C . SER A 1 189 ? -9.678 -4.130 -0.428 1.00 73.94 189 SER A C 1
ATOM 1462 O O . SER A 1 189 ? -9.534 -5.365 -0.322 1.00 73.94 189 SER A O 1
#